Protein AF-A0A2K3P2K2-F1 (afdb_monomer_lite)

Sequence (329 aa):
MITDLLTSQVLNEFTHGKQEKVSKTEFKEVLSDILLGMAAGLKRDPIVILRIDGEDLFEFLNGSTYEPEIVSIFSQIESPQKSFHDYIIQALSKLNVDQGIPPTSDSWVVSNIVEPALVSEHGYDLDKPVSQEIFLEEFKKVALSVANRLKEQPVIVAHSESTFDGSGVKRLLSNKFELDKILNSAIETLPKDRNGKMSKDYLRVALDVVAPSAALPPFGAIEEVCCLFSHQFLFFVFNPPVLHQGKGPDNPEFSREMDKVIGEVFKMVSADDAKLVKEDEFKKILTEILGSIMLQLEGNPISVSSNSVVHEPLGSSSTLLQPSPAETA

Organism: Trifolium pratense (NCBI:txid57577)

Secondary structure (DSSP, 8-state):
-HHHHHHHHHHHHHHTT--SPPPHHHHHHHHHHHHHHHHHHHHHSPEEEEEE-SHHHHHHHHSTTHHHHHHHHHHH---TT--HHHHHHHHHTT--GGGT---TTSHHHIIIIIHHHHT-S----TTS---HHHHHHHHHHHHHHHHHHHHHS-EEEEEEEEEE-SHHHHHHHH-HHHHHHHHHHHHHTS---TTS-EEGGGHHHHHHHHGGGGTPPPSS--THHHHHHHHHHHHHHH-------PPP---HHHHHHHHHHHHHHHHHTTTTS--EE-HHHHHHHHHHHHHHHHHHHHHS-EEEEEEEE----SS------PPPPPP--

pLDDT: mean 73.99, std 19.03, range [26.59, 96.06]

Radius of gyration: 25.35 Å; chains: 1; bounding box: 68×59×71 Å

Foldseek 3Di:
DVVVVVVVVLVCCQQVNDPDDHDPVSVVVSVVVVVVVVVVVCVQKPKDKDKQQLPLLVCCLVDPVLLVLLLVQLVVPDDPDDWLLVSLLSSLCVDDCNNSRAHSLDPCCCVQQQVVLVPDDDDDPRPDDADSVNNSVVSSSSSVSSNNSCNVPIWIKIKIKHKAQLVLLVVLLVDPVNLVVQLVVLLVPADADPVQWDWLVCLLVSLQSCQVSSVHHRAPPPVCPVVCVVVVVCCVVQNDDDDDPRDFPPPVVQNVVVCVQLVVLCVVLVSPPRDIDHSVVSSVSSSSSSVSSSVVSNVPMDMDMGMDTGDDPPDDPPPDDDDDDDDDD

Structure (mmCIF, N/CA/C/O backbone):
data_AF-A0A2K3P2K2-F1
#
_entry.id   AF-A0A2K3P2K2-F1
#
loop_
_atom_site.group_PDB
_atom_site.id
_atom_site.type_symbol
_atom_site.label_atom_id
_atom_site.label_alt_id
_atom_site.label_comp_id
_atom_site.label_asym_id
_atom_site.label_entity_id
_atom_site.label_seq_id
_atom_site.pdbx_PDB_ins_code
_atom_site.Cartn_x
_atom_site.Cartn_y
_atom_site.Cartn_z
_atom_site.occupancy
_atom_site.B_iso_or_equiv
_atom_site.auth_seq_id
_atom_site.auth_comp_id
_atom_site.auth_asym_id
_atom_site.auth_atom_id
_atom_site.pdbx_PDB_model_num
ATOM 1 N N . MET A 1 1 ? -21.761 -10.150 -4.754 1.00 40.19 1 MET A N 1
ATOM 2 C CA . MET A 1 1 ? -21.383 -10.730 -3.445 1.00 40.19 1 MET A CA 1
ATOM 3 C C . MET A 1 1 ? -20.646 -9.725 -2.559 1.00 40.19 1 MET A C 1
ATOM 5 O O . MET A 1 1 ? -21.190 -9.405 -1.516 1.00 40.19 1 MET A O 1
ATOM 9 N N . ILE A 1 2 ? -19.494 -9.154 -2.950 1.00 35.78 2 ILE A N 1
ATOM 10 C CA . ILE A 1 2 ? -18.801 -8.114 -2.140 1.00 35.78 2 ILE A CA 1
ATOM 11 C C . ILE A 1 2 ? -19.563 -6.775 -2.139 1.00 35.78 2 ILE A C 1
ATOM 13 O O . ILE A 1 2 ? -19.738 -6.152 -1.095 1.00 35.78 2 ILE A O 1
ATOM 17 N N . THR A 1 3 ? -20.110 -6.375 -3.289 1.00 33.00 3 THR A N 1
ATOM 18 C CA . THR A 1 3 ? -20.982 -5.195 -3.422 1.00 33.00 3 THR A CA 1
ATOM 19 C C . THR A 1 3 ? -22.232 -5.290 -2.549 1.00 33.00 3 THR A C 1
ATOM 21 O O . THR A 1 3 ? -22.638 -4.295 -1.954 1.00 33.00 3 THR A O 1
ATOM 24 N N . ASP A 1 4 ? -22.810 -6.482 -2.403 1.00 41.88 4 ASP A N 1
ATOM 25 C CA . ASP A 1 4 ? -23.991 -6.699 -1.558 1.00 41.88 4 ASP A CA 1
ATOM 26 C C . ASP A 1 4 ? -23.653 -6.566 -0.066 1.00 41.88 4 ASP A C 1
ATOM 28 O O . ASP A 1 4 ? -24.447 -6.018 0.698 1.00 41.88 4 ASP A O 1
ATOM 32 N N . LEU A 1 5 ? -22.452 -7.001 0.342 1.00 43.34 5 LEU A N 1
ATOM 33 C CA . LEU A 1 5 ? -21.977 -6.899 1.722 1.00 43.34 5 LEU A CA 1
ATOM 34 C C . LEU A 1 5 ? -21.779 -5.434 2.131 1.00 43.34 5 LEU A C 1
ATOM 36 O O . LEU A 1 5 ? -22.364 -5.008 3.124 1.00 43.34 5 LEU A O 1
ATOM 40 N N . LEU A 1 6 ? -21.051 -4.657 1.320 1.00 45.78 6 LEU A N 1
ATOM 41 C CA . LEU A 1 6 ? -20.802 -3.224 1.529 1.00 45.78 6 LEU A CA 1
ATOM 42 C C . LEU A 1 6 ? -22.093 -2.408 1.514 1.00 45.78 6 LEU A C 1
ATOM 44 O O . LEU A 1 6 ? -22.316 -1.589 2.403 1.00 45.78 6 LEU A O 1
ATOM 48 N N . THR A 1 7 ? -22.976 -2.672 0.548 1.00 44.84 7 THR A N 1
ATOM 49 C CA . THR A 1 7 ? -24.271 -1.988 0.493 1.00 44.84 7 THR A CA 1
ATOM 50 C C . THR A 1 7 ? -25.084 -2.311 1.740 1.00 44.84 7 THR A C 1
ATOM 52 O O . THR A 1 7 ? -25.655 -1.398 2.319 1.00 44.84 7 THR A O 1
ATOM 55 N N . SER A 1 8 ? -25.081 -3.561 2.222 1.00 52.12 8 SER A N 1
ATOM 56 C CA . SER A 1 8 ? -25.789 -3.923 3.458 1.00 52.12 8 SER A CA 1
ATOM 57 C C . SER A 1 8 ? -25.165 -3.314 4.715 1.00 52.12 8 SER A C 1
ATOM 59 O O . SER A 1 8 ? -25.895 -2.976 5.639 1.00 52.12 8 SER A O 1
ATOM 61 N N . GLN A 1 9 ? -23.842 -3.141 4.750 1.00 50.09 9 GLN A N 1
ATOM 62 C CA . GLN A 1 9 ? -23.116 -2.606 5.900 1.00 50.09 9 GLN A CA 1
ATOM 63 C C . GLN A 1 9 ? -23.333 -1.096 6.023 1.00 50.09 9 GLN A C 1
ATOM 65 O O . GLN A 1 9 ? -23.679 -0.608 7.094 1.00 50.09 9 GLN A O 1
ATOM 70 N N . VAL A 1 10 ? -23.252 -0.387 4.894 1.00 56.41 10 VAL A N 1
ATOM 71 C CA . VAL A 1 10 ? -23.616 1.029 4.788 1.00 56.41 10 VAL A CA 1
ATOM 72 C C . VAL A 1 10 ? -25.098 1.213 5.120 1.00 56.41 10 VAL A C 1
ATOM 74 O O . VAL A 1 10 ? -25.443 2.075 5.920 1.00 56.41 10 VAL A O 1
ATOM 77 N N . LEU A 1 11 ? -25.989 0.372 4.582 1.00 57.69 11 LEU A N 1
ATOM 78 C CA . LEU A 1 11 ? -27.418 0.446 4.900 1.00 57.69 11 LEU A CA 1
ATOM 79 C C . LEU A 1 11 ? -27.697 0.163 6.386 1.00 57.69 11 LEU A C 1
ATOM 81 O O . LEU A 1 11 ? -28.552 0.819 6.964 1.00 57.69 11 LEU A O 1
ATOM 85 N N . ASN A 1 12 ? -26.973 -0.770 7.012 1.00 61.44 12 ASN A N 1
ATOM 86 C CA . ASN A 1 12 ? -27.108 -1.081 8.438 1.00 61.44 12 ASN A CA 1
ATOM 87 C C . ASN A 1 12 ? -26.644 0.065 9.340 1.00 61.44 12 ASN A C 1
ATOM 89 O O . ASN A 1 12 ? -27.291 0.303 10.356 1.00 61.44 12 ASN A O 1
ATOM 93 N N . GLU A 1 13 ? -25.564 0.761 8.977 1.00 60.84 13 GLU A N 1
ATOM 94 C CA . GLU A 1 13 ? -25.126 2.003 9.634 1.00 60.84 13 GLU A CA 1
ATOM 95 C C . GLU A 1 13 ? 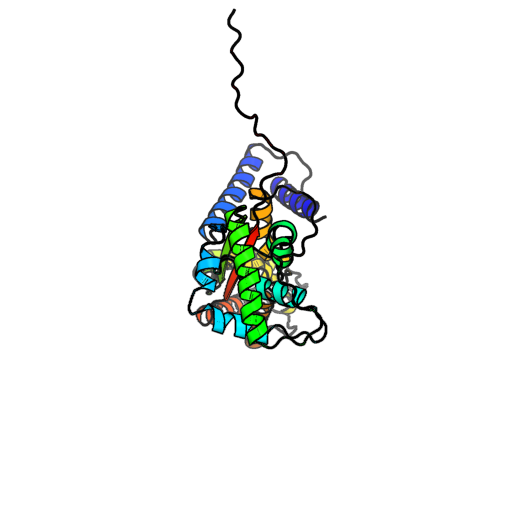-26.219 3.072 9.538 1.00 60.84 13 GLU A C 1
ATOM 97 O O . GLU A 1 13 ? -26.618 3.661 10.538 1.00 60.84 13 GLU A O 1
ATOM 102 N N . PHE A 1 14 ? -26.794 3.251 8.346 1.00 58.53 14 PHE A N 1
ATOM 103 C CA . PHE A 1 14 ? -27.867 4.218 8.131 1.00 58.53 14 PHE A CA 1
ATOM 104 C C . PHE A 1 14 ? -29.169 3.879 8.863 1.00 58.53 14 PHE A C 1
ATOM 106 O O . PHE A 1 14 ? -29.961 4.783 9.119 1.00 58.53 14 PHE A O 1
ATOM 113 N N . THR A 1 15 ? -29.430 2.606 9.168 1.00 59.22 15 THR A N 1
ATOM 114 C CA . THR A 1 15 ? -30.717 2.184 9.734 1.00 59.22 15 THR A CA 1
ATOM 115 C C . THR A 1 15 ? -30.633 1.569 11.131 1.00 59.22 15 THR A C 1
ATOM 117 O O . THR A 1 15 ? -31.650 1.103 11.657 1.00 59.22 15 THR A O 1
ATOM 120 N N . HIS A 1 16 ? -29.449 1.540 11.751 1.00 61.12 16 HIS A N 1
ATOM 121 C CA . HIS A 1 16 ? -29.194 0.884 13.040 1.00 61.12 16 HIS A CA 1
ATOM 122 C C . HIS A 1 16 ? -29.737 -0.564 13.103 1.00 61.12 16 HIS A C 1
ATOM 124 O O . HIS A 1 16 ? -30.226 -1.025 14.139 1.00 61.12 16 HIS A O 1
ATOM 130 N N . GLY A 1 17 ? -29.726 -1.277 11.970 1.00 57.03 17 GLY A N 1
ATOM 131 C CA . GLY A 1 17 ? -30.267 -2.636 11.851 1.00 57.03 17 GLY A CA 1
ATOM 132 C C . GLY A 1 17 ? -31.800 -2.747 11.823 1.00 57.03 17 GLY A C 1
ATOM 133 O O . GLY A 1 17 ? -32.331 -3.856 11.902 1.00 57.03 17 GLY A O 1
ATOM 134 N N . LYS A 1 18 ? -32.544 -1.638 11.700 1.00 57.94 18 LYS A N 1
ATOM 135 C CA . LYS A 1 18 ? -34.010 -1.640 11.537 1.00 57.94 18 LYS A CA 1
ATOM 136 C C . LYS A 1 18 ? -34.377 -1.375 10.078 1.00 57.94 18 LYS A C 1
ATOM 138 O O . LYS A 1 18 ? -33.849 -0.468 9.460 1.00 57.94 18 LYS A O 1
ATOM 143 N N . GLN A 1 19 ? -35.292 -2.142 9.490 1.00 55.62 19 GLN A N 1
ATOM 144 C CA . GLN A 1 19 ? -35.762 -1.895 8.115 1.00 55.62 19 GLN A CA 1
ATOM 145 C C . GLN A 1 19 ? -36.784 -0.747 8.039 1.00 55.62 19 GLN A C 1
ATOM 147 O O . GLN A 1 19 ? -37.877 -0.910 7.500 1.00 55.62 19 GLN A O 1
ATOM 152 N N . GLU A 1 20 ? -36.460 0.421 8.590 1.00 57.41 20 GLU A N 1
ATOM 153 C CA . GLU A 1 20 ? -37.333 1.591 8.513 1.00 57.41 20 GLU A CA 1
ATOM 154 C C . GLU A 1 20 ? -36.598 2.810 7.961 1.00 57.41 20 GLU A C 1
ATOM 156 O O . GLU A 1 20 ? -35.390 2.973 8.099 1.00 57.41 20 GLU A O 1
ATOM 161 N N . LYS A 1 21 ? -37.365 3.636 7.248 1.00 62.97 21 LYS A N 1
ATOM 162 C CA . LYS A 1 21 ? -36.917 4.831 6.532 1.00 62.97 21 LYS A CA 1
ATOM 163 C C . LYS A 1 21 ? -36.049 5.725 7.426 1.00 62.97 21 LYS A C 1
ATOM 165 O O . LYS A 1 21 ? -36.500 6.157 8.481 1.00 62.97 21 LYS A O 1
ATOM 170 N N . VAL A 1 22 ? -34.867 6.077 6.933 1.00 66.38 22 VAL A N 1
ATOM 171 C CA . VAL A 1 22 ? -33.919 6.982 7.597 1.00 66.38 22 VAL A CA 1
ATOM 172 C C . VAL A 1 22 ? -34.413 8.421 7.487 1.00 66.38 22 VAL A C 1
ATOM 174 O O . VAL A 1 22 ? -34.863 8.860 6.421 1.00 66.38 22 VAL A O 1
ATOM 177 N N . SER A 1 23 ? -34.351 9.179 8.581 1.00 74.69 23 SER A N 1
ATOM 178 C CA . SER A 1 23 ? -34.699 10.602 8.538 1.00 74.69 23 SER A CA 1
ATOM 179 C C . SER A 1 23 ? -33.649 11.401 7.748 1.00 74.69 23 SER A C 1
ATOM 181 O O . SER A 1 23 ? -32.483 11.022 7.682 1.00 74.69 23 SER A O 1
ATOM 183 N N . LYS A 1 24 ? -34.021 12.550 7.159 1.00 73.94 24 LYS A N 1
ATOM 184 C CA . LYS A 1 24 ? -33.040 13.422 6.472 1.00 73.94 24 LYS A CA 1
ATOM 185 C C . LYS A 1 24 ? -31.904 13.873 7.399 1.00 73.94 24 LYS A C 1
ATOM 187 O O . LYS A 1 24 ? -30.796 14.096 6.924 1.00 73.94 24 LYS A O 1
ATOM 192 N N . THR A 1 25 ? -32.197 14.042 8.687 1.00 77.69 25 THR A N 1
ATOM 193 C CA . THR A 1 25 ? -31.220 14.458 9.699 1.00 77.69 25 THR A CA 1
ATOM 194 C C . THR A 1 25 ? -30.228 13.337 9.983 1.00 77.69 25 THR A C 1
ATOM 196 O O . THR A 1 25 ? -29.034 13.559 9.858 1.00 77.69 25 THR A O 1
ATOM 199 N N . GLU A 1 26 ? -30.723 12.127 10.238 1.00 75.00 26 GLU A N 1
ATOM 200 C CA . GLU A 1 26 ? -29.901 10.937 10.498 1.00 75.00 26 GLU A CA 1
ATOM 201 C C . GLU A 1 26 ? -29.040 10.571 9.283 1.00 75.00 26 GLU A C 1
ATOM 203 O O . GLU A 1 26 ? -27.840 10.364 9.411 1.00 75.00 26 GLU A O 1
ATOM 208 N N . PHE A 1 27 ? -29.604 10.625 8.070 1.00 76.44 27 PHE A N 1
ATOM 209 C CA . PHE A 1 27 ? -28.824 10.438 6.845 1.00 76.44 27 PHE A CA 1
ATOM 210 C C . PHE A 1 27 ? -27.702 11.477 6.711 1.00 76.44 27 PHE A C 1
ATOM 212 O O . PHE A 1 27 ? -26.587 11.141 6.320 1.00 76.44 27 PHE A O 1
ATOM 219 N N . LYS A 1 28 ? -27.985 12.749 7.022 1.00 77.88 28 LYS A N 1
ATOM 220 C CA . LYS A 1 28 ? -26.983 13.819 6.957 1.00 77.88 28 LYS A CA 1
ATOM 221 C C . LYS A 1 28 ? -25.875 13.613 7.989 1.00 77.88 28 LYS A C 1
ATOM 223 O O . LYS A 1 28 ? -24.722 13.862 7.658 1.00 77.88 28 LYS A O 1
ATOM 228 N N . GLU A 1 29 ? -26.219 13.211 9.208 1.00 80.25 29 GLU A N 1
ATOM 229 C CA . GLU A 1 29 ? -25.255 12.947 10.282 1.00 80.25 29 GLU A CA 1
ATOM 230 C C . GLU A 1 29 ? -24.339 11.783 9.905 1.00 80.25 29 GLU A C 1
ATOM 232 O O . GLU A 1 29 ? -23.130 11.980 9.812 1.00 80.25 29 GLU A O 1
ATOM 237 N N . VAL A 1 30 ? -24.909 10.636 9.528 1.00 75.00 30 VAL A N 1
ATOM 238 C CA . VAL A 1 30 ? -24.133 9.457 9.112 1.00 75.00 30 VAL A CA 1
ATOM 239 C C . VAL A 1 30 ? -23.268 9.764 7.884 1.00 75.00 30 VAL A C 1
ATOM 241 O O . VAL A 1 30 ? -22.081 9.454 7.869 1.00 75.00 30 VAL A O 1
ATOM 244 N N . LEU A 1 31 ? -23.806 10.444 6.863 1.00 75.50 31 LEU A N 1
ATOM 245 C CA . LEU A 1 31 ? -23.011 10.843 5.695 1.00 75.50 31 LEU A CA 1
ATOM 246 C C . LEU A 1 31 ? -21.879 11.809 6.073 1.00 75.50 31 LEU A C 1
ATOM 248 O O . LEU A 1 31 ? -20.782 11.707 5.529 1.00 75.50 31 LEU A O 1
ATOM 252 N N . SER A 1 32 ? -22.132 12.749 6.986 1.00 79.62 32 SER A N 1
ATOM 253 C CA . SER A 1 32 ? -21.113 13.678 7.475 1.00 79.62 32 SER A CA 1
ATOM 254 C C . SER A 1 32 ? -19.991 12.938 8.195 1.00 79.62 32 SER A C 1
ATOM 256 O O . SER A 1 32 ? -18.825 13.230 7.940 1.00 79.62 32 SER A O 1
ATOM 258 N N . ASP A 1 33 ? -20.325 11.971 9.047 1.00 73.19 33 ASP A N 1
ATOM 259 C CA . ASP A 1 33 ? -19.345 11.167 9.777 1.00 73.19 33 ASP A CA 1
ATOM 260 C C . ASP A 1 33 ? -18.521 10.292 8.826 1.00 73.19 33 ASP A C 1
ATOM 262 O O . ASP A 1 33 ? -17.294 10.247 8.940 1.00 73.19 33 ASP A O 1
ATOM 266 N N . ILE A 1 34 ? -19.159 9.694 7.813 1.00 71.81 34 ILE A N 1
ATOM 267 C CA . ILE A 1 34 ? -18.475 8.948 6.749 1.00 71.81 34 ILE A CA 1
ATOM 268 C C . ILE A 1 34 ? -17.500 9.856 5.987 1.00 71.81 34 ILE A C 1
ATOM 270 O O . ILE A 1 34 ? -16.328 9.512 5.838 1.00 71.81 34 ILE A O 1
ATOM 274 N N . LEU A 1 35 ? -17.948 11.026 5.518 1.00 75.56 35 LEU A N 1
ATOM 275 C CA . LEU A 1 35 ? -17.103 11.958 4.761 1.00 75.56 35 LEU A CA 1
ATOM 276 C C . LEU A 1 35 ? -15.956 12.514 5.610 1.00 75.56 35 LEU A C 1
ATOM 278 O O . LEU A 1 35 ? -14.844 12.679 5.110 1.00 75.56 35 LEU A O 1
ATOM 282 N N . LEU A 1 36 ? -16.203 12.786 6.892 1.00 72.12 36 LEU A N 1
ATOM 283 C CA . LEU A 1 36 ? -15.170 13.226 7.822 1.00 72.12 36 LEU A CA 1
ATOM 284 C C . LEU A 1 36 ? -14.143 12.115 8.065 1.00 72.12 36 LEU A C 1
ATOM 286 O O . LEU A 1 36 ? -12.943 12.388 8.069 1.00 72.12 36 LEU A O 1
ATOM 290 N N . GLY A 1 37 ? -14.604 10.869 8.200 1.00 67.31 37 GLY A N 1
ATOM 291 C CA . GLY A 1 37 ? -13.756 9.682 8.267 1.00 67.31 37 GLY A CA 1
ATOM 292 C C . GLY A 1 37 ? -12.888 9.519 7.019 1.00 67.31 37 GLY A C 1
ATOM 293 O O . GLY A 1 37 ? -11.679 9.339 7.140 1.00 67.31 37 GLY A O 1
ATOM 294 N N . MET A 1 38 ? -13.465 9.679 5.823 1.00 73.25 38 MET A N 1
ATOM 295 C CA . MET A 1 38 ? -12.723 9.655 4.554 1.00 73.25 38 MET A CA 1
ATOM 296 C C . MET A 1 38 ? -11.684 10.778 4.478 1.00 73.25 38 MET A C 1
ATOM 298 O O . MET A 1 38 ? -10.535 10.529 4.127 1.00 73.25 38 MET A O 1
ATOM 302 N N . ALA A 1 39 ? -12.055 12.007 4.848 1.00 70.00 39 ALA A N 1
ATOM 303 C CA . ALA A 1 39 ? -11.137 13.143 4.847 1.00 70.00 39 ALA A CA 1
ATOM 304 C C . ALA A 1 39 ? -9.978 12.945 5.836 1.00 70.00 39 ALA A C 1
ATOM 306 O O . ALA A 1 39 ? -8.830 13.258 5.519 1.00 70.00 39 ALA A O 1
ATOM 307 N N . ALA A 1 40 ? -10.260 12.406 7.025 1.00 70.88 40 ALA A N 1
ATOM 308 C CA . ALA A 1 40 ? -9.235 12.050 7.999 1.00 70.88 40 ALA A CA 1
ATOM 309 C C . ALA A 1 40 ? -8.323 10.928 7.477 1.00 70.88 40 ALA A C 1
ATOM 311 O O . ALA A 1 40 ? -7.107 11.019 7.646 1.00 70.88 40 ALA A O 1
ATOM 312 N N . GLY A 1 41 ? -8.898 9.923 6.807 1.00 71.12 41 GLY A N 1
ATOM 313 C CA . GLY A 1 41 ? -8.175 8.839 6.143 1.00 71.12 41 GLY A CA 1
ATOM 314 C C . GLY A 1 41 ? -7.218 9.356 5.073 1.00 71.12 41 GLY A C 1
ATOM 315 O O . GLY A 1 41 ? -6.025 9.128 5.185 1.00 71.12 41 GLY A O 1
ATOM 316 N N . LEU A 1 42 ? -7.702 10.152 4.115 1.00 74.31 42 LEU A N 1
ATOM 317 C CA . LEU A 1 42 ? -6.877 10.739 3.046 1.00 74.31 42 LEU A CA 1
ATOM 318 C C . LEU A 1 42 ? -5.822 11.723 3.556 1.00 74.31 42 LEU A C 1
ATOM 320 O O . LEU A 1 42 ? -4.778 11.902 2.937 1.00 74.31 42 LEU A O 1
ATOM 324 N N . LYS A 1 43 ? -6.088 12.399 4.679 1.00 76.50 43 LYS A N 1
ATOM 325 C CA . LYS A 1 43 ? -5.089 13.252 5.329 1.00 76.50 43 LYS A CA 1
ATOM 326 C C . LYS A 1 43 ? -3.963 12.427 5.955 1.00 76.50 43 LYS A C 1
ATOM 328 O O . LYS A 1 43 ? -2.840 12.917 6.037 1.00 76.50 43 LYS A O 1
ATOM 333 N N . ARG A 1 44 ? -4.282 11.233 6.458 1.00 72.69 44 ARG A N 1
ATOM 334 C CA . ARG A 1 44 ? -3.317 10.308 7.059 1.00 72.69 44 ARG A CA 1
ATOM 335 C C . ARG A 1 44 ? -2.528 9.565 5.980 1.00 72.69 44 ARG A C 1
ATOM 337 O O . ARG A 1 44 ? -1.309 9.562 6.049 1.00 72.69 44 ARG A O 1
ATOM 344 N N . ASP A 1 45 ? -3.234 8.997 5.009 1.00 71.38 45 ASP A N 1
ATOM 345 C CA . ASP A 1 45 ? -2.709 8.193 3.907 1.00 71.38 45 ASP A CA 1
ATOM 346 C C . ASP A 1 45 ? -3.088 8.874 2.578 1.00 71.38 45 ASP A C 1
ATOM 348 O O . ASP A 1 45 ? -4.166 8.619 2.028 1.00 71.38 45 ASP A O 1
ATOM 352 N N . PRO A 1 46 ? -2.267 9.816 2.082 1.00 78.88 46 PRO A N 1
ATOM 353 C CA . PRO A 1 46 ? -2.575 10.530 0.854 1.00 78.88 46 PRO A CA 1
ATOM 354 C C . PRO A 1 46 ? -2.517 9.599 -0.358 1.00 78.88 46 PRO A C 1
ATOM 356 O O . PRO A 1 46 ? -1.666 8.717 -0.463 1.00 78.88 46 PRO A O 1
ATOM 359 N N . ILE A 1 47 ? -3.414 9.849 -1.309 1.00 80.62 47 ILE A N 1
ATOM 360 C CA . ILE A 1 47 ? -3.397 9.212 -2.625 1.00 80.62 47 ILE A CA 1
ATOM 361 C C . ILE A 1 47 ? -2.775 10.197 -3.611 1.00 80.62 47 ILE A C 1
ATOM 363 O O . ILE A 1 47 ? -3.270 11.313 -3.786 1.00 80.62 47 ILE A O 1
ATOM 367 N N . VAL A 1 48 ? -1.702 9.773 -4.266 1.00 85.69 48 VAL A N 1
ATOM 368 C CA . VAL A 1 48 ? -0.990 10.530 -5.292 1.00 85.69 48 VAL A CA 1
ATOM 369 C C . VAL A 1 48 ? -1.443 10.044 -6.663 1.00 85.69 48 VAL A C 1
ATOM 371 O O . VAL A 1 48 ? -1.415 8.851 -6.949 1.00 85.69 48 VAL A O 1
ATOM 374 N N . ILE A 1 49 ? -1.865 10.965 -7.527 1.00 87.50 49 ILE A N 1
ATOM 375 C CA . ILE A 1 49 ? -2.198 10.645 -8.919 1.00 87.50 49 ILE A CA 1
ATOM 376 C C . ILE A 1 49 ? -0.959 10.887 -9.774 1.00 87.50 49 ILE A C 1
ATOM 378 O O . ILE A 1 49 ? -0.542 12.029 -9.968 1.00 87.50 49 ILE A O 1
ATOM 382 N N . LEU A 1 50 ? -0.378 9.800 -10.263 1.00 89.88 50 LEU A N 1
ATOM 383 C CA . LEU A 1 50 ? 0.790 9.772 -11.127 1.00 89.88 50 LEU A CA 1
ATOM 384 C C . LEU A 1 50 ? 0.350 9.651 -12.584 1.00 89.88 50 LEU A C 1
ATOM 386 O O . LEU A 1 50 ? -0.576 8.910 -12.916 1.00 89.88 50 LEU A O 1
ATOM 390 N N . ARG A 1 51 ? 1.037 10.368 -13.470 1.00 93.06 51 ARG A N 1
ATOM 391 C CA . ARG A 1 51 ? 0.911 10.194 -14.917 1.00 93.06 51 ARG A CA 1
ATOM 392 C C . ARG A 1 51 ? 2.185 9.531 -15.413 1.00 93.06 51 ARG A C 1
ATOM 394 O O . ARG A 1 51 ? 3.214 10.186 -15.488 1.00 93.06 51 ARG A O 1
ATOM 401 N N . ILE A 1 52 ? 2.082 8.260 -15.769 1.00 94.06 52 ILE A N 1
ATOM 402 C CA . ILE A 1 52 ? 3.190 7.456 -16.266 1.00 94.06 52 ILE A CA 1
ATOM 403 C C . ILE A 1 52 ? 3.231 7.577 -17.791 1.00 94.06 52 ILE A C 1
ATOM 405 O O . ILE A 1 52 ? 2.382 7.018 -18.485 1.00 94.06 52 ILE A O 1
ATOM 409 N N . ASP A 1 53 ? 4.188 8.340 -18.313 1.00 94.50 53 ASP A N 1
ATOM 410 C CA . ASP A 1 53 ? 4.339 8.629 -19.748 1.00 94.50 53 ASP A CA 1
ATOM 411 C C . ASP A 1 53 ? 5.639 8.087 -20.359 1.00 94.50 53 ASP A C 1
ATOM 413 O O . ASP A 1 53 ? 5.967 8.387 -21.506 1.00 94.50 53 ASP A O 1
ATOM 417 N N . GLY A 1 54 ? 6.355 7.260 -19.599 1.00 94.25 54 GLY A N 1
ATOM 418 C CA . GLY A 1 54 ? 7.571 6.589 -20.037 1.00 94.25 54 GLY A CA 1
ATOM 419 C C . GLY A 1 54 ? 8.853 7.402 -19.870 1.00 94.25 54 GLY A C 1
ATOM 420 O O . GLY A 1 54 ? 9.913 6.839 -20.129 1.00 94.25 54 GLY A O 1
ATOM 421 N N . GLU A 1 55 ? 8.798 8.662 -19.422 1.00 95.81 55 GLU A N 1
ATOM 422 C CA . GLU A 1 55 ? 10.010 9.463 -19.182 1.00 95.81 55 GLU A CA 1
ATOM 423 C C . GLU A 1 55 ? 10.855 8.866 -18.047 1.00 95.81 55 GLU A C 1
ATOM 425 O O . GLU A 1 55 ? 12.029 8.573 -18.257 1.00 95.81 55 GLU A O 1
ATOM 430 N N . ASP A 1 56 ? 10.242 8.570 -16.895 1.00 95.31 56 ASP A N 1
ATOM 431 C CA . ASP A 1 56 ? 10.940 7.982 -15.740 1.00 95.31 56 ASP A CA 1
ATOM 432 C C . ASP A 1 56 ? 11.542 6.606 -16.078 1.00 95.31 56 ASP A C 1
ATOM 434 O O . ASP A 1 56 ? 12.674 6.294 -15.705 1.00 95.31 56 ASP A O 1
ATOM 438 N N . LEU A 1 57 ? 10.825 5.796 -16.869 1.00 96.06 57 LEU A N 1
ATOM 439 C CA . LEU A 1 57 ? 11.337 4.516 -17.362 1.00 96.06 57 LEU A CA 1
ATOM 440 C C . LEU A 1 57 ? 12.518 4.727 -18.316 1.00 96.06 57 LEU A C 1
ATOM 442 O O . LEU A 1 57 ? 13.517 4.014 -18.244 1.00 96.06 57 LEU A O 1
ATOM 446 N N . PHE A 1 58 ? 12.436 5.711 -19.210 1.00 95.62 58 PHE A N 1
ATOM 447 C CA . PHE A 1 58 ? 13.533 6.045 -20.110 1.00 95.62 58 PHE A CA 1
ATOM 448 C C . PHE A 1 58 ? 14.772 6.536 -19.346 1.00 95.62 58 PHE A C 1
ATOM 450 O O . PHE A 1 58 ? 15.892 6.141 -19.687 1.00 95.62 58 PHE A O 1
ATOM 457 N N . GLU A 1 59 ? 14.594 7.352 -18.306 1.00 96.00 59 GLU A N 1
ATOM 458 C CA . GLU A 1 59 ? 15.674 7.788 -17.421 1.00 96.00 59 GLU A CA 1
ATOM 459 C C . GLU A 1 59 ? 16.293 6.594 -16.686 1.00 96.00 59 GLU A C 1
ATOM 461 O O . GLU A 1 59 ? 17.509 6.399 -16.768 1.00 96.00 59 GLU A O 1
ATOM 466 N N . PHE A 1 60 ? 15.471 5.738 -16.068 1.00 95.88 60 PHE A N 1
ATOM 467 C CA . PHE A 1 60 ? 15.915 4.521 -15.384 1.00 95.88 60 PHE A CA 1
ATOM 468 C C . PHE A 1 60 ? 16.784 3.640 -16.287 1.00 95.88 60 PHE A C 1
ATOM 470 O O . PHE A 1 60 ? 17.896 3.274 -15.907 1.00 95.88 60 PHE A O 1
ATOM 477 N N . LEU A 1 61 ? 16.335 3.357 -17.515 1.00 94.62 61 LEU A N 1
ATOM 478 C CA . LEU A 1 61 ? 17.055 2.499 -18.467 1.00 94.62 61 LEU A CA 1
ATOM 479 C C . LEU A 1 61 ? 18.420 3.063 -18.888 1.00 94.62 61 LEU A C 1
ATOM 481 O O . LEU A 1 61 ? 19.296 2.306 -19.323 1.00 94.62 61 LEU A O 1
ATOM 485 N N . ASN A 1 62 ? 18.605 4.380 -18.802 1.00 94.44 62 ASN A N 1
ATOM 486 C CA . ASN A 1 62 ? 19.863 5.062 -19.106 1.00 94.44 62 ASN A CA 1
ATOM 487 C C . ASN A 1 62 ? 20.678 5.410 -17.849 1.00 94.44 62 ASN A C 1
ATOM 489 O O . ASN A 1 62 ? 21.809 5.887 -17.969 1.00 94.44 62 ASN A O 1
ATOM 493 N N . GLY A 1 63 ? 20.126 5.155 -16.663 1.00 93.88 63 GLY A N 1
ATOM 494 C CA . GLY A 1 63 ? 20.750 5.396 -15.373 1.00 93.88 63 GLY A CA 1
ATOM 495 C C . GLY A 1 63 ? 21.753 4.314 -14.969 1.00 93.88 63 GLY A C 1
ATOM 496 O O . GLY A 1 63 ? 21.801 3.213 -15.517 1.00 93.88 63 GLY A O 1
ATOM 497 N N . SER A 1 64 ? 22.560 4.621 -13.953 1.00 92.50 64 SER A N 1
ATOM 498 C CA . SER A 1 64 ? 23.535 3.681 -13.379 1.00 92.50 64 SER A CA 1
ATOM 499 C C . SER A 1 64 ? 22.900 2.585 -12.517 1.00 92.50 64 SER A C 1
ATOM 501 O O . SER A 1 64 ? 23.560 1.592 -12.215 1.00 92.50 64 SER A O 1
ATOM 503 N N . THR A 1 65 ? 21.642 2.758 -12.109 1.00 92.06 65 THR A N 1
ATOM 504 C CA . THR A 1 65 ? 20.883 1.788 -11.307 1.00 92.06 65 THR A CA 1
ATOM 505 C C . THR A 1 65 ? 20.295 0.655 -12.145 1.00 92.06 65 THR A C 1
ATOM 507 O O . THR A 1 65 ? 20.000 -0.399 -11.591 1.00 92.06 65 THR A O 1
ATOM 510 N N . TYR A 1 66 ? 20.210 0.823 -13.470 1.00 94.00 66 TYR A N 1
ATOM 511 C CA . TYR A 1 66 ? 19.642 -0.161 -14.392 1.00 94.00 66 TYR A CA 1
ATOM 512 C C . TYR A 1 66 ? 20.256 -1.559 -14.241 1.00 94.00 66 TYR A C 1
ATOM 514 O O . TYR A 1 66 ? 19.573 -2.512 -13.873 1.00 94.00 66 TYR A O 1
ATOM 522 N N . GLU A 1 67 ? 21.555 -1.699 -14.516 1.00 93.25 67 GLU A N 1
ATOM 523 C CA . GLU A 1 67 ? 22.218 -3.006 -14.499 1.00 93.25 67 GLU A CA 1
ATOM 524 C C . GLU A 1 67 ? 22.131 -3.719 -13.141 1.00 93.25 67 GLU A C 1
ATOM 526 O O . GLU A 1 67 ? 21.684 -4.867 -13.124 1.00 93.25 67 GLU A O 1
ATOM 531 N N . PRO A 1 68 ? 22.506 -3.106 -11.996 1.00 93.44 68 PRO A N 1
ATOM 532 C CA . PRO A 1 68 ? 22.466 -3.813 -10.717 1.00 93.44 68 PRO A CA 1
ATOM 533 C C . PRO A 1 68 ? 21.046 -4.243 -10.324 1.00 93.44 68 PRO A C 1
ATOM 535 O O . PRO A 1 68 ? 20.873 -5.318 -9.747 1.00 93.44 68 PRO A O 1
ATOM 538 N N . GLU A 1 69 ? 20.032 -3.445 -10.657 1.00 93.19 69 GLU A N 1
ATOM 539 C CA . GLU A 1 69 ? 18.640 -3.744 -10.330 1.00 93.19 69 GLU A CA 1
ATOM 540 C C . GLU A 1 69 ? 18.072 -4.865 -11.205 1.00 93.19 69 GLU A C 1
ATOM 542 O O . GLU A 1 69 ? 17.525 -5.836 -10.681 1.00 93.19 69 GLU A O 1
ATOM 547 N N . ILE A 1 70 ? 18.287 -4.811 -12.523 1.00 92.88 70 ILE A N 1
ATOM 548 C CA . ILE A 1 70 ? 17.818 -5.863 -13.433 1.00 92.88 70 ILE A CA 1
ATOM 549 C C . ILE A 1 70 ? 18.562 -7.184 -13.204 1.00 92.88 70 ILE A C 1
ATOM 551 O O . ILE A 1 70 ? 17.946 -8.246 -13.284 1.00 92.88 70 ILE A O 1
ATOM 555 N N . VAL A 1 71 ? 19.851 -7.155 -12.846 1.00 91.62 71 VAL A N 1
ATOM 556 C CA . VAL A 1 71 ? 20.592 -8.364 -12.438 1.00 91.62 71 VAL A CA 1
ATOM 557 C C . VAL A 1 71 ? 20.007 -8.965 -11.160 1.00 91.62 71 VAL A C 1
ATOM 559 O O . VAL A 1 71 ? 19.806 -10.179 -11.086 1.00 91.62 71 VAL A O 1
ATOM 562 N N . SER A 1 72 ? 19.689 -8.127 -10.168 1.00 91.88 72 SER A N 1
ATOM 563 C CA . SER A 1 72 ? 19.017 -8.574 -8.944 1.00 91.88 72 SER A CA 1
ATOM 564 C C . SER A 1 72 ? 17.670 -9.226 -9.266 1.00 91.88 72 SER A C 1
ATOM 566 O O . SER A 1 72 ? 17.416 -10.352 -8.837 1.00 91.88 72 SER A O 1
ATOM 568 N N . ILE A 1 73 ? 16.846 -8.586 -10.099 1.00 90.38 73 ILE A N 1
ATOM 569 C CA . ILE A 1 73 ? 15.551 -9.121 -10.541 1.00 90.38 73 ILE A CA 1
ATOM 570 C C . ILE A 1 73 ? 15.726 -10.449 -11.289 1.00 90.38 73 ILE A C 1
ATOM 572 O O . ILE A 1 73 ? 15.038 -11.417 -10.972 1.00 90.38 73 ILE A O 1
ATOM 576 N N . PHE A 1 74 ? 16.676 -10.538 -12.222 1.00 87.38 74 PHE A N 1
ATOM 577 C CA . PHE A 1 74 ? 16.962 -11.766 -12.968 1.00 87.38 74 PHE A CA 1
ATOM 578 C C . PHE A 1 74 ? 17.309 -12.935 -12.037 1.00 87.38 74 PHE A C 1
ATOM 580 O O . PHE A 1 74 ? 16.791 -14.033 -12.216 1.00 87.38 74 PHE A O 1
ATOM 587 N N . SER A 1 75 ? 18.115 -12.689 -10.999 1.00 86.88 75 SER A N 1
ATOM 588 C CA . SER A 1 75 ? 18.478 -13.717 -10.014 1.00 86.88 75 SER A CA 1
ATOM 589 C C . SER A 1 75 ? 17.305 -14.198 -9.150 1.00 86.88 75 SER A C 1
ATOM 591 O O . SER A 1 75 ? 17.333 -15.322 -8.656 1.00 86.88 75 SER A O 1
ATOM 593 N N . GLN A 1 76 ? 16.267 -13.374 -8.981 1.00 85.44 76 GLN A N 1
ATOM 594 C CA . GLN A 1 76 ? 15.067 -13.715 -8.209 1.00 85.44 76 GLN A CA 1
ATOM 595 C C . GLN A 1 76 ? 14.010 -14.454 -9.043 1.00 85.44 76 GLN A C 1
ATOM 597 O O . GLN A 1 76 ? 13.140 -15.126 -8.483 1.00 85.44 76 GLN A O 1
ATOM 602 N N . ILE A 1 77 ? 14.052 -14.335 -10.373 1.00 81.56 77 ILE A N 1
ATOM 603 C CA . ILE A 1 77 ? 13.124 -15.013 -11.285 1.00 81.56 77 ILE A CA 1
ATOM 604 C C . ILE A 1 77 ? 13.668 -16.421 -11.571 1.00 81.56 77 ILE A C 1
ATOM 606 O O . ILE A 1 77 ? 14.201 -16.709 -12.637 1.00 81.56 77 ILE A O 1
ATOM 610 N N . GLU A 1 78 ? 13.540 -17.337 -10.612 1.00 61.22 78 GLU A N 1
ATOM 611 C CA . GLU A 1 78 ? 13.857 -18.753 -10.835 1.00 61.22 78 GLU A CA 1
ATOM 612 C C . GLU A 1 78 ? 12.680 -19.456 -11.532 1.00 61.22 78 GLU A C 1
ATOM 614 O O . GLU A 1 78 ? 11.640 -19.704 -10.918 1.00 61.22 78 GLU A O 1
ATOM 619 N N . S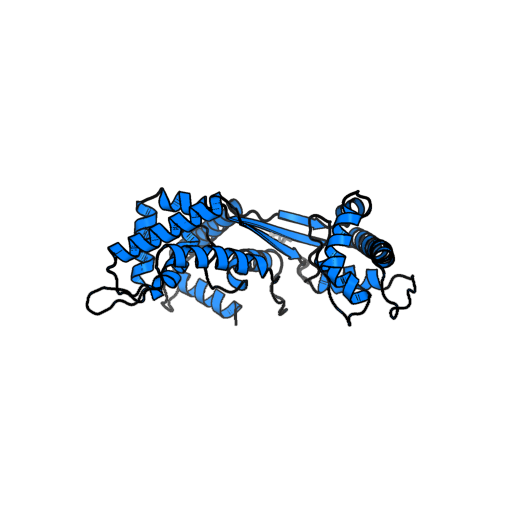ER A 1 79 ? 12.810 -19.821 -12.817 1.00 58.84 79 SER A N 1
ATOM 620 C CA . SER A 1 79 ? 11.852 -20.762 -13.421 1.00 58.84 79 SER A CA 1
ATOM 621 C C . SER A 1 79 ? 12.437 -21.638 -14.550 1.00 58.84 79 SER A C 1
ATOM 623 O O . SER A 1 79 ? 12.737 -21.153 -15.640 1.00 58.84 79 SER A O 1
ATOM 625 N N . PRO A 1 80 ? 12.561 -22.962 -14.353 1.00 52.28 80 PRO A N 1
ATOM 626 C CA . PRO A 1 80 ? 13.231 -23.839 -15.316 1.00 52.28 80 PRO A CA 1
ATOM 627 C C . PRO A 1 80 ? 12.449 -24.158 -16.612 1.00 52.28 80 PRO A C 1
ATOM 629 O O . PRO A 1 80 ? 12.964 -24.907 -17.439 1.00 52.28 80 PRO A O 1
ATOM 632 N N . GLN A 1 81 ? 11.232 -23.631 -16.826 1.00 54.28 81 GLN A N 1
ATOM 633 C CA . GLN A 1 81 ? 10.382 -23.989 -17.985 1.00 54.28 81 GLN A CA 1
ATOM 634 C C . GLN A 1 81 ? 9.588 -22.833 -18.634 1.00 54.28 81 GLN A C 1
ATOM 636 O O . GLN A 1 81 ? 8.671 -23.098 -19.409 1.00 54.28 81 GLN A O 1
ATOM 641 N N . LYS A 1 82 ? 9.884 -21.563 -18.336 1.00 65.88 82 LYS A N 1
ATOM 642 C CA . LYS A 1 82 ? 9.129 -20.431 -18.908 1.00 65.88 82 LYS A CA 1
ATOM 643 C C . LYS A 1 82 ? 9.799 -19.849 -20.155 1.00 65.88 82 LYS A C 1
ATOM 645 O O . LYS A 1 82 ? 11.023 -19.875 -20.265 1.00 65.88 82 LYS A O 1
ATOM 650 N N . SER A 1 83 ? 8.992 -19.332 -21.083 1.00 74.94 83 SER A N 1
ATOM 651 C CA . SER A 1 83 ? 9.490 -18.689 -22.303 1.00 74.94 83 SER A CA 1
ATOM 652 C C . SER A 1 83 ? 10.211 -17.377 -21.975 1.00 74.94 83 SER A C 1
ATOM 654 O O . SER A 1 83 ? 9.967 -16.769 -20.931 1.00 74.94 83 SER A O 1
ATOM 656 N N . PHE A 1 84 ? 11.077 -16.895 -22.870 1.00 76.19 84 PHE A N 1
ATOM 657 C CA . PHE A 1 84 ? 11.744 -15.600 -22.688 1.00 76.19 84 PHE A CA 1
ATOM 658 C C . PHE A 1 84 ? 10.744 -14.444 -22.492 1.00 76.19 84 PHE A C 1
ATOM 660 O O . PHE A 1 84 ? 10.952 -13.564 -21.660 1.00 76.19 84 PHE A O 1
ATOM 667 N N . HIS A 1 85 ? 9.608 -14.504 -23.188 1.00 77.44 85 HIS A N 1
ATOM 668 C CA . HIS A 1 85 ? 8.495 -13.569 -23.039 1.00 77.44 85 HIS A CA 1
ATOM 669 C C . HIS A 1 85 ? 7.982 -13.507 -21.590 1.00 77.44 85 HIS A C 1
ATOM 671 O O . HIS A 1 85 ? 7.833 -12.429 -21.017 1.00 77.44 85 HIS A O 1
ATOM 677 N N . ASP A 1 86 ? 7.798 -14.665 -20.956 1.00 80.31 86 ASP A N 1
ATOM 678 C CA . ASP A 1 86 ? 7.354 -14.750 -19.562 1.00 80.31 86 ASP A CA 1
ATOM 679 C C . ASP A 1 86 ? 8.420 -14.253 -18.577 1.00 80.31 86 ASP A C 1
ATOM 681 O O . ASP A 1 86 ? 8.087 -13.754 -17.499 1.00 80.31 86 ASP A O 1
ATOM 685 N N . TYR A 1 87 ? 9.705 -14.400 -18.913 1.00 83.19 87 TYR A N 1
ATOM 686 C CA . TYR A 1 87 ? 10.807 -13.840 -18.128 1.00 83.19 87 TYR A CA 1
ATOM 687 C C . TYR A 1 87 ? 10.783 -12.311 -18.148 1.00 83.19 87 TYR A C 1
ATOM 689 O O . TYR A 1 87 ? 10.890 -11.690 -17.091 1.00 83.19 87 TYR A O 1
ATOM 697 N N . ILE A 1 88 ? 10.579 -11.707 -19.321 1.00 86.12 88 ILE A N 1
ATOM 698 C CA . ILE A 1 88 ? 10.474 -10.251 -19.453 1.00 86.12 88 ILE A CA 1
ATOM 699 C C . ILE A 1 88 ? 9.238 -9.716 -18.731 1.00 86.12 88 ILE A C 1
ATOM 701 O O . ILE A 1 88 ? 9.363 -8.761 -17.970 1.00 86.12 88 ILE A O 1
ATOM 705 N N . ILE A 1 89 ? 8.067 -10.344 -18.892 1.00 84.56 89 ILE A N 1
ATOM 706 C CA . ILE A 1 89 ? 6.851 -9.929 -18.170 1.00 84.56 89 ILE A CA 1
ATOM 707 C C . ILE A 1 89 ? 7.065 -10.010 -16.657 1.00 84.56 89 ILE A C 1
ATOM 709 O O . ILE A 1 89 ? 6.725 -9.072 -15.938 1.00 84.56 89 ILE A O 1
ATOM 713 N N . GLN A 1 90 ? 7.668 -11.095 -16.161 1.00 87.00 90 GLN A N 1
ATOM 714 C CA . GLN A 1 90 ? 7.968 -11.216 -14.734 1.00 87.00 90 GLN A CA 1
ATOM 715 C C . GLN A 1 90 ? 8.942 -10.138 -14.264 1.00 87.00 90 GLN A C 1
ATOM 717 O O . GLN A 1 90 ? 8.729 -9.569 -13.198 1.00 87.00 90 GLN A O 1
ATOM 722 N N . ALA A 1 91 ? 9.963 -9.805 -15.047 1.00 89.50 91 ALA A N 1
ATOM 723 C CA . ALA A 1 91 ? 10.888 -8.741 -14.684 1.00 89.50 91 ALA A CA 1
ATOM 724 C C . ALA A 1 91 ? 10.234 -7.356 -14.701 1.00 89.50 91 ALA A C 1
ATOM 726 O O . ALA A 1 91 ? 10.408 -6.600 -13.750 1.00 89.50 91 ALA A O 1
ATOM 727 N N . LEU A 1 92 ? 9.404 -7.057 -15.704 1.00 89.44 92 LEU A N 1
AT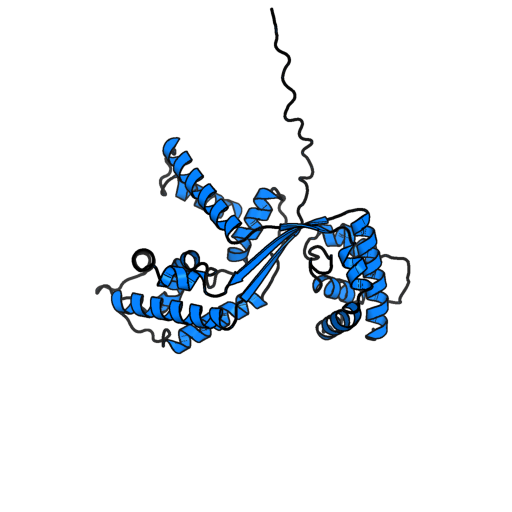OM 728 C CA . LEU A 1 92 ? 8.599 -5.832 -15.736 1.00 89.44 92 LEU A CA 1
ATOM 729 C C . LEU A 1 92 ? 7.642 -5.761 -14.539 1.00 89.44 92 LEU A C 1
ATOM 731 O O . LEU A 1 92 ? 7.422 -4.682 -14.009 1.00 89.44 92 LEU A O 1
ATOM 735 N N . SER A 1 93 ? 7.117 -6.898 -14.066 1.00 86.81 93 SER A N 1
ATOM 736 C CA . SER A 1 93 ? 6.271 -6.954 -12.862 1.00 86.81 93 SER A CA 1
ATOM 737 C C . SER A 1 93 ? 7.012 -6.727 -11.543 1.00 86.81 93 SER A C 1
ATOM 739 O O . SER A 1 93 ? 6.369 -6.514 -10.518 1.00 86.81 93 SER A O 1
ATOM 741 N N . LYS A 1 94 ? 8.350 -6.781 -11.552 1.00 89.12 94 LYS A N 1
ATOM 742 C CA . LYS A 1 94 ? 9.189 -6.444 -10.394 1.00 89.12 94 LYS A CA 1
ATOM 743 C C . LYS A 1 94 ? 9.589 -4.974 -10.351 1.00 89.12 94 LYS A C 1
ATOM 745 O O . LYS A 1 94 ? 10.026 -4.521 -9.299 1.00 89.12 94 LYS A O 1
ATOM 750 N N . LEU A 1 95 ? 9.418 -4.250 -11.453 1.00 89.38 95 LEU A N 1
ATOM 751 C CA . LEU A 1 95 ? 9.532 -2.798 -11.482 1.00 89.38 95 LEU A CA 1
ATOM 752 C C . LEU A 1 95 ? 8.203 -2.167 -11.063 1.00 89.38 95 LEU A C 1
ATOM 754 O O . LEU A 1 95 ? 7.128 -2.739 -11.259 1.00 89.38 95 LEU A O 1
ATOM 758 N N . ASN A 1 96 ? 8.285 -0.990 -10.461 1.00 85.56 96 ASN A N 1
ATOM 759 C CA . ASN A 1 96 ? 7.158 -0.276 -9.894 1.00 85.56 96 ASN A CA 1
ATOM 760 C C . ASN A 1 96 ? 6.996 1.108 -10.559 1.00 85.56 96 ASN A C 1
ATOM 762 O O . ASN A 1 96 ? 7.641 1.437 -11.561 1.00 85.56 96 ASN A O 1
ATOM 766 N N . VAL A 1 97 ? 6.097 1.915 -9.997 1.00 87.25 97 VAL A N 1
ATOM 767 C CA . VAL A 1 97 ? 5.820 3.273 -10.481 1.00 87.25 97 VAL A CA 1
ATOM 768 C C . VAL A 1 97 ? 7.020 4.219 -10.350 1.00 87.25 97 VAL A C 1
ATOM 770 O O . VAL A 1 97 ? 7.102 5.160 -11.130 1.00 87.25 97 VAL A O 1
ATOM 773 N N . ASP A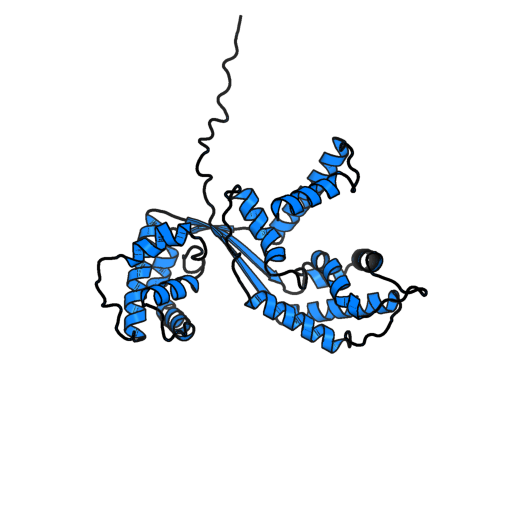 1 98 ? 7.963 3.948 -9.443 1.00 87.69 98 ASP A N 1
ATOM 774 C CA . ASP A 1 98 ? 9.199 4.719 -9.253 1.00 87.69 98 ASP A CA 1
ATOM 775 C C . ASP A 1 98 ? 10.170 4.524 -10.426 1.00 87.69 98 ASP A C 1
ATOM 777 O O . ASP A 1 98 ? 10.866 5.461 -10.804 1.00 87.69 98 ASP A O 1
ATOM 781 N N . GLN A 1 99 ? 10.191 3.337 -11.052 1.00 92.25 99 GLN A N 1
ATOM 782 C CA . GLN A 1 99 ? 10.899 3.117 -12.324 1.00 92.25 99 GLN A CA 1
ATOM 783 C C . GLN A 1 99 ? 10.027 3.444 -13.551 1.00 92.25 99 GLN A C 1
ATOM 785 O O . GLN A 1 99 ? 10.346 3.028 -14.666 1.00 92.25 99 GLN A O 1
ATOM 790 N N . GLY A 1 100 ? 8.908 4.154 -13.378 1.00 91.12 100 GLY A N 1
ATOM 791 C CA . GLY A 1 100 ? 8.053 4.593 -14.481 1.00 91.12 100 GLY A CA 1
ATOM 792 C C . GLY A 1 100 ? 7.255 3.477 -15.154 1.00 91.12 100 GLY A C 1
ATOM 793 O O . GLY A 1 100 ? 6.858 3.625 -16.312 1.00 91.12 100 GLY A O 1
ATOM 794 N N . ILE A 1 101 ? 7.023 2.354 -14.464 1.00 92.38 101 ILE A N 1
ATOM 795 C CA . ILE A 1 101 ? 6.216 1.245 -14.982 1.00 92.38 101 ILE A CA 1
ATOM 796 C C . ILE A 1 101 ? 4.834 1.262 -14.316 1.00 92.38 101 ILE A C 1
ATOM 798 O O . ILE A 1 101 ? 4.736 1.176 -13.089 1.00 92.38 101 ILE A O 1
ATOM 802 N N . PRO A 1 102 ? 3.733 1.356 -15.089 1.00 89.81 102 PRO A N 1
ATOM 803 C CA . PRO A 1 102 ? 2.404 1.213 -14.514 1.00 89.81 102 PRO A CA 1
ATOM 804 C C . PRO A 1 102 ? 2.161 -0.243 -14.077 1.00 89.81 102 PRO A C 1
ATOM 806 O O . PRO A 1 102 ? 2.779 -1.158 -14.621 1.00 89.81 102 PRO A O 1
ATOM 809 N N . PRO A 1 103 ? 1.230 -0.498 -13.140 1.00 85.31 103 PRO A N 1
ATOM 810 C CA . PRO A 1 103 ? 0.972 -1.841 -12.623 1.00 85.31 103 PRO A CA 1
ATOM 811 C C . PRO A 1 103 ? 0.687 -2.863 -13.730 1.00 85.31 103 PRO A C 1
ATOM 813 O O . PRO A 1 103 ? -0.362 -2.832 -14.369 1.00 85.31 103 PRO A O 1
ATOM 816 N N . THR A 1 104 ? 1.608 -3.806 -13.929 1.00 85.25 104 THR A N 1
ATOM 817 C CA . THR A 1 104 ? 1.483 -4.871 -14.942 1.00 85.25 104 THR A CA 1
ATOM 818 C C . THR A 1 104 ? 0.521 -5.986 -14.525 1.00 85.25 104 THR A C 1
ATOM 820 O O . THR A 1 104 ? 0.241 -6.888 -15.307 1.00 85.25 104 THR A O 1
ATOM 823 N N . SER A 1 105 ? -0.025 -5.921 -13.309 1.00 80.31 105 SER A N 1
ATOM 824 C CA . SER A 1 105 ? -1.170 -6.731 -12.886 1.00 80.31 105 SER A CA 1
ATOM 825 C C . SER A 1 105 ? -2.478 -6.303 -13.563 1.00 80.31 105 SER A C 1
ATOM 827 O O . SER A 1 105 ? -3.408 -7.106 -13.649 1.00 80.31 105 SER A O 1
ATOM 829 N N . ASP A 1 106 ? -2.566 -5.064 -14.059 1.00 82.06 106 ASP A N 1
ATOM 830 C CA . ASP A 1 106 ? -3.741 -4.574 -14.772 1.00 82.06 106 ASP A CA 1
ATOM 831 C C . ASP A 1 106 ? -3.777 -5.120 -16.211 1.00 82.06 106 ASP A C 1
ATOM 833 O O . ASP A 1 106 ? -2.838 -4.971 -16.997 1.00 82.06 106 ASP A O 1
ATOM 837 N N . SER A 1 107 ? -4.891 -5.760 -16.575 1.00 83.88 107 SER A N 1
ATOM 838 C CA . SER A 1 107 ? -5.038 -6.413 -17.882 1.00 83.88 107 SER A CA 1
ATOM 839 C C . SER A 1 107 ? -4.979 -5.435 -19.057 1.00 83.88 107 SER A C 1
ATOM 841 O O . SER A 1 107 ? -4.523 -5.811 -20.141 1.00 83.88 107 SER A O 1
ATOM 843 N N . TRP A 1 108 ? -5.425 -4.189 -18.871 1.00 86.94 108 TRP A N 1
ATOM 844 C CA . TRP A 1 108 ? -5.361 -3.170 -19.913 1.00 86.94 108 TRP A CA 1
ATOM 845 C C . TRP A 1 108 ? -3.911 -2.754 -20.165 1.00 86.94 108 TRP A C 1
ATOM 847 O O . TRP A 1 108 ? -3.517 -2.645 -21.326 1.00 86.94 108 TRP A O 1
ATOM 857 N N . VAL A 1 109 ? -3.101 -2.595 -19.109 1.00 89.19 109 VAL A N 1
ATOM 858 C CA . VAL A 1 109 ? -1.664 -2.286 -19.234 1.00 89.19 109 VAL A CA 1
ATOM 859 C C . VAL A 1 109 ? -0.948 -3.394 -19.993 1.00 89.19 109 VAL A C 1
ATOM 861 O O . VAL A 1 109 ? -0.207 -3.117 -20.936 1.00 89.19 109 VAL A O 1
ATOM 864 N N . VAL A 1 110 ? -1.207 -4.655 -19.641 1.00 87.88 110 VAL A N 1
ATOM 865 C CA . VAL A 1 110 ? -0.596 -5.791 -20.340 1.00 87.88 110 VAL A CA 1
ATOM 866 C C . VAL A 1 110 ? -0.967 -5.786 -21.823 1.00 87.88 110 VAL A C 1
ATOM 868 O O . VAL A 1 110 ? -0.080 -5.813 -22.670 1.00 87.88 110 VAL A O 1
ATOM 871 N N . SER A 1 111 ? -2.256 -5.657 -22.140 1.00 88.06 111 SER A N 1
ATOM 872 C CA . SER A 1 111 ? -2.756 -5.782 -23.518 1.00 88.06 111 SER A CA 1
ATOM 873 C C . SER A 1 111 ? -2.371 -4.607 -24.426 1.00 88.06 111 SER A C 1
ATOM 875 O O . SER A 1 111 ? -2.169 -4.793 -25.624 1.00 88.06 111 SER A O 1
ATOM 877 N N . ASN A 1 112 ? -2.303 -3.382 -23.890 1.00 89.19 112 ASN A N 1
ATOM 878 C CA . ASN A 1 112 ? -2.111 -2.169 -24.700 1.00 89.19 112 ASN A CA 1
ATOM 879 C C . ASN A 1 112 ? -0.679 -1.625 -24.646 1.00 89.19 112 ASN A C 1
ATOM 881 O O . ASN A 1 112 ? -0.227 -1.000 -25.607 1.00 89.19 112 ASN A O 1
ATOM 885 N N . ILE A 1 113 ? 0.051 -1.881 -23.557 1.00 91.50 113 ILE A N 1
ATOM 886 C CA . ILE A 1 113 ? 1.402 -1.352 -23.352 1.00 91.50 113 ILE A CA 1
ATOM 887 C C . ILE A 1 113 ? 2.452 -2.464 -23.459 1.00 91.50 113 ILE A C 1
ATOM 889 O O . ILE A 1 113 ? 3.378 -2.345 -24.261 1.00 91.50 113 ILE A O 1
ATOM 893 N N . VAL A 1 114 ? 2.314 -3.548 -22.688 1.00 89.50 114 VAL A N 1
ATOM 894 C CA . VAL A 1 114 ? 3.372 -4.567 -22.536 1.00 89.50 114 VAL A CA 1
ATOM 895 C C . VAL A 1 114 ? 3.430 -5.539 -23.718 1.00 89.50 114 VAL A C 1
ATOM 897 O O . VAL A 1 114 ? 4.465 -5.633 -24.375 1.00 89.50 114 VAL A O 1
ATOM 900 N N . GLU A 1 115 ? 2.338 -6.240 -24.037 1.00 87.88 115 GLU A N 1
ATOM 901 C CA . GLU A 1 115 ? 2.295 -7.203 -25.151 1.00 87.88 115 GLU A CA 1
ATOM 902 C C . GLU A 1 115 ? 2.688 -6.559 -26.487 1.00 87.88 115 GLU A C 1
ATOM 904 O O . GLU A 1 115 ? 3.537 -7.109 -27.194 1.00 87.88 115 GLU A O 1
ATOM 909 N N . PRO A 1 116 ? 2.195 -5.358 -26.841 1.00 87.12 116 PRO A N 1
ATOM 910 C CA . PRO A 1 116 ? 2.574 -4.739 -28.102 1.00 87.12 116 PRO A CA 1
ATOM 911 C C . PRO A 1 116 ? 4.048 -4.293 -28.151 1.00 87.12 116 PRO A C 1
ATOM 913 O O . PRO A 1 116 ? 4.574 -4.067 -29.243 1.00 87.12 116 PRO A O 1
ATOM 916 N N . ALA A 1 117 ? 4.722 -4.124 -27.006 1.00 86.44 117 ALA A N 1
ATOM 917 C CA . ALA A 1 117 ? 6.165 -3.863 -26.936 1.00 86.44 117 ALA A CA 1
ATOM 918 C C . ALA A 1 117 ? 7.001 -5.144 -27.126 1.00 86.44 117 ALA A C 1
ATOM 920 O O . ALA A 1 117 ? 8.097 -5.105 -27.693 1.00 86.44 117 ALA A O 1
ATOM 921 N N . LEU A 1 118 ? 6.453 -6.290 -26.713 1.00 79.62 118 LEU A N 1
ATOM 922 C CA . LEU A 1 118 ? 7.076 -7.609 -26.847 1.00 79.62 118 LEU A CA 1
ATOM 923 C C . LEU A 1 118 ? 7.074 -8.132 -28.294 1.00 79.62 118 LEU A C 1
ATOM 925 O O . LEU A 1 118 ? 7.937 -8.924 -28.655 1.00 79.62 118 LEU A O 1
ATOM 929 N N . VAL A 1 119 ? 6.157 -7.652 -29.144 1.00 70.69 119 VAL A N 1
ATOM 930 C CA . VAL A 1 119 ? 6.019 -8.053 -30.565 1.00 70.69 119 VAL A CA 1
ATOM 931 C C . VAL A 1 119 ? 6.998 -7.311 -31.506 1.00 70.69 119 VAL A C 1
ATOM 933 O O . VAL A 1 119 ? 6.930 -7.446 -32.726 1.00 70.69 119 VAL A O 1
ATOM 936 N N . SER A 1 120 ? 7.934 -6.516 -30.980 1.00 56.06 120 SER A N 1
ATOM 937 C CA . SER A 1 120 ? 8.871 -5.742 -31.811 1.00 56.06 120 SER A CA 1
ATOM 938 C C . SER A 1 120 ? 9.846 -6.617 -32.635 1.00 56.06 120 SER A C 1
ATOM 940 O O . SER A 1 120 ? 10.205 -7.722 -32.245 1.00 56.06 120 SER A O 1
ATOM 942 N N . GLU A 1 121 ? 10.260 -6.102 -33.804 1.00 51.44 121 GLU A N 1
ATOM 943 C CA . GLU A 1 121 ? 10.861 -6.772 -34.987 1.00 51.44 121 GLU A CA 1
ATOM 944 C C . GLU A 1 121 ? 12.159 -7.606 -34.806 1.00 51.44 121 GLU A C 1
ATOM 946 O O . GLU A 1 121 ? 12.769 -8.021 -35.795 1.00 51.44 121 GLU A O 1
ATOM 951 N N . HIS A 1 122 ? 12.622 -7.880 -33.588 1.00 49.25 122 HIS A N 1
ATOM 952 C CA . HIS A 1 122 ? 13.935 -8.486 -33.346 1.00 49.25 122 HIS A CA 1
ATOM 953 C C . HIS A 1 122 ? 13.802 -9.962 -32.973 1.00 49.25 122 HIS A C 1
ATOM 955 O O . HIS A 1 122 ? 13.721 -10.331 -31.807 1.00 49.25 122 HIS A O 1
ATOM 961 N N . GLY A 1 123 ? 13.786 -10.799 -34.014 1.00 51.78 123 GLY A N 1
ATOM 962 C CA . GLY A 1 123 ? 13.717 -12.259 -33.965 1.00 51.78 123 GLY A CA 1
ATOM 963 C C . GLY A 1 123 ? 14.848 -12.941 -33.192 1.00 51.78 123 GLY A C 1
ATOM 964 O O . GLY A 1 123 ? 15.730 -13.559 -33.791 1.00 51.78 123 GLY A O 1
ATOM 965 N N . TYR A 1 124 ? 14.794 -12.887 -31.864 1.00 54.25 124 TYR A N 1
ATOM 966 C CA . TYR A 1 124 ? 15.489 -13.849 -31.023 1.00 54.25 124 TYR A CA 1
ATOM 967 C C . TYR A 1 124 ? 14.687 -15.147 -30.969 1.00 54.25 124 TYR A C 1
ATOM 969 O O . TYR A 1 124 ? 13.518 -15.177 -30.595 1.00 54.25 124 TYR A O 1
ATOM 977 N N . ASP A 1 125 ? 15.346 -16.220 -31.394 1.00 55.50 125 ASP A N 1
ATOM 978 C CA . ASP A 1 125 ? 14.844 -17.588 -31.372 1.00 55.50 125 ASP A CA 1
ATOM 979 C C . ASP A 1 125 ? 14.613 -18.020 -29.911 1.00 55.50 125 ASP A C 1
ATOM 981 O O . ASP A 1 125 ? 15.566 -18.186 -29.143 1.00 55.50 125 ASP A O 1
ATOM 985 N N . LEU A 1 126 ? 13.337 -18.126 -29.525 1.00 53.91 126 LEU A N 1
ATOM 986 C CA . LEU A 1 126 ? 12.829 -18.208 -28.144 1.00 53.91 126 LEU A CA 1
ATOM 987 C C . LEU A 1 126 ? 13.171 -19.519 -27.404 1.00 53.91 126 LEU A C 1
ATOM 989 O O . LEU A 1 126 ? 12.772 -19.687 -26.253 1.00 53.91 126 LEU A O 1
ATOM 993 N N . ASP A 1 127 ? 13.933 -20.414 -28.037 1.00 53.25 127 ASP A N 1
ATOM 994 C CA . ASP A 1 127 ? 14.292 -21.746 -27.531 1.00 53.25 127 ASP A CA 1
ATOM 995 C C . ASP A 1 127 ? 15.728 -21.841 -26.963 1.00 53.25 127 ASP A C 1
ATOM 997 O O . ASP A 1 127 ? 16.193 -22.930 -26.611 1.00 53.25 127 ASP A O 1
ATOM 1001 N N . LYS A 1 128 ? 16.475 -20.728 -26.862 1.00 57.56 128 LYS A N 1
ATOM 1002 C CA . LYS A 1 128 ? 17.858 -20.733 -26.338 1.00 57.56 128 LYS A CA 1
ATOM 1003 C C . LYS A 1 128 ? 17.957 -20.338 -24.860 1.00 57.56 128 LYS A C 1
ATOM 1005 O O . LYS A 1 128 ? 17.239 -19.446 -24.416 1.00 57.56 128 LYS A O 1
ATOM 1010 N N . PRO A 1 129 ? 18.893 -20.946 -24.100 1.00 57.1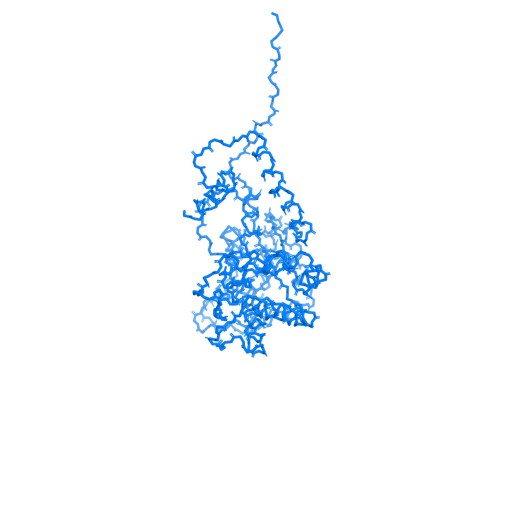6 129 PRO A N 1
ATOM 1011 C CA . PRO A 1 129 ? 19.171 -20.537 -22.731 1.00 57.16 129 PRO A CA 1
ATOM 1012 C C . PRO A 1 129 ? 19.671 -19.093 -22.713 1.00 57.16 129 PRO A C 1
ATOM 1014 O O . PRO A 1 129 ? 20.595 -18.719 -23.437 1.00 57.16 129 PRO A O 1
ATOM 1017 N N . VAL A 1 130 ? 19.030 -18.293 -21.874 1.00 66.31 130 VAL A N 1
ATOM 1018 C CA . VAL A 1 130 ? 19.252 -16.857 -21.764 1.00 66.31 130 VAL A CA 1
ATOM 1019 C C . VAL A 1 130 ? 20.401 -16.646 -20.781 1.00 66.31 130 VAL A C 1
ATOM 1021 O O . VAL A 1 130 ? 20.269 -16.966 -19.600 1.00 66.31 130 VAL A O 1
ATOM 1024 N N . SER A 1 131 ? 21.548 -16.151 -21.255 1.00 78.88 131 SER A N 1
ATOM 1025 C CA . SER A 1 131 ? 22.581 -15.652 -20.341 1.00 78.88 131 SER A CA 1
ATOM 1026 C C . SER A 1 131 ? 22.134 -14.317 -19.742 1.00 78.88 131 SER A C 1
ATOM 1028 O O . SER A 1 131 ? 21.306 -13.617 -20.327 1.00 78.88 131 SER A O 1
ATOM 1030 N N . GLN A 1 132 ? 22.685 -13.946 -18.587 1.00 84.62 132 GLN A N 1
ATOM 1031 C CA . GLN A 1 132 ? 22.355 -12.685 -17.918 1.00 84.62 132 GLN A CA 1
ATOM 1032 C C . GLN A 1 132 ? 22.589 -11.469 -18.831 1.00 84.62 132 GLN A C 1
ATOM 1034 O O . GLN A 1 132 ? 21.796 -10.534 -18.840 1.00 84.62 132 GLN A O 1
ATOM 1039 N N . GLU A 1 133 ? 23.656 -11.491 -19.628 1.00 85.56 133 GLU A N 1
ATOM 1040 C CA . GLU A 1 133 ? 24.011 -10.417 -20.560 1.00 85.56 133 GLU A CA 1
ATOM 1041 C C . GLU A 1 133 ? 22.972 -10.287 -21.677 1.00 85.56 133 GLU A C 1
ATOM 1043 O O . GLU A 1 133 ? 22.526 -9.184 -21.984 1.00 85.56 133 GLU A O 1
ATOM 1048 N N . ILE A 1 134 ? 22.527 -11.419 -22.234 1.00 84.56 134 ILE A N 1
ATOM 1049 C CA . ILE A 1 134 ? 21.472 -11.446 -23.255 1.00 84.56 134 ILE A CA 1
ATOM 1050 C C . ILE A 1 134 ? 20.159 -10.929 -22.661 1.00 84.56 134 ILE A C 1
ATOM 1052 O O . ILE A 1 134 ? 19.470 -10.134 -23.294 1.00 84.56 134 ILE A O 1
ATOM 1056 N N . PHE A 1 135 ? 19.827 -11.336 -21.432 1.00 86.56 135 PHE A N 1
ATOM 1057 C CA . PHE A 1 135 ? 18.641 -10.847 -20.735 1.00 86.56 135 PHE A CA 1
ATOM 1058 C C . PHE A 1 135 ? 18.671 -9.327 -20.549 1.00 86.56 135 PHE A C 1
ATOM 1060 O O . PHE A 1 135 ? 17.689 -8.664 -20.865 1.00 86.56 135 PHE A O 1
ATOM 1067 N N . LEU A 1 136 ? 19.792 -8.770 -20.080 1.00 89.06 136 LEU A N 1
ATOM 1068 C CA . LEU A 1 136 ? 19.951 -7.329 -19.866 1.00 89.06 136 LEU A CA 1
ATOM 1069 C C . LEU A 1 136 ? 19.783 -6.526 -21.159 1.00 89.06 136 LEU A C 1
ATOM 1071 O O . LEU A 1 136 ? 19.126 -5.484 -21.149 1.00 89.06 136 LEU A O 1
ATOM 1075 N N . GLU A 1 137 ? 20.371 -6.982 -22.264 1.00 88.38 137 GLU A N 1
ATOM 1076 C CA . GLU A 1 137 ? 20.265 -6.285 -23.548 1.00 88.38 137 GLU A CA 1
ATOM 1077 C C . GLU A 1 137 ? 18.841 -6.334 -24.111 1.00 88.38 137 GLU A C 1
ATOM 1079 O O . GLU A 1 137 ? 18.299 -5.309 -24.532 1.00 88.38 137 GLU A O 1
ATOM 1084 N N . GLU A 1 138 ? 18.216 -7.509 -24.097 1.00 86.56 138 GLU A N 1
ATOM 1085 C CA . GLU A 1 138 ? 16.869 -7.698 -24.634 1.00 86.56 138 GLU A CA 1
ATOM 1086 C C . GLU A 1 138 ? 15.794 -7.047 -23.755 1.00 86.56 138 GLU A C 1
ATOM 1088 O O . GLU A 1 138 ? 14.887 -6.392 -24.273 1.00 86.56 138 GLU A O 1
ATOM 1093 N N . PHE A 1 139 ? 15.927 -7.126 -22.427 1.00 90.50 139 PHE A N 1
ATOM 1094 C CA . PHE A 1 139 ? 15.045 -6.416 -21.502 1.00 90.50 139 PHE A CA 1
ATOM 1095 C C . PHE A 1 139 ? 15.074 -4.913 -21.762 1.00 90.50 139 PHE A C 1
ATOM 1097 O O . PHE A 1 139 ? 14.016 -4.293 -21.864 1.00 90.50 139 PHE A O 1
ATOM 1104 N N . LYS A 1 140 ? 16.264 -4.330 -21.966 1.00 92.62 140 LYS A N 1
ATOM 1105 C CA . LYS A 1 140 ? 16.397 -2.901 -22.275 1.00 92.62 140 LYS A CA 1
ATOM 1106 C C . LYS A 1 140 ? 15.634 -2.518 -23.540 1.00 92.62 140 LYS A C 1
ATOM 1108 O O . LYS A 1 140 ? 14.977 -1.480 -23.561 1.00 92.62 140 LYS A O 1
ATOM 1113 N N . LYS A 1 141 ? 15.692 -3.344 -24.590 1.00 90.62 141 LYS A N 1
ATOM 1114 C CA . LYS A 1 141 ? 14.975 -3.095 -25.853 1.00 90.62 141 LYS A CA 1
ATOM 1115 C C . LYS A 1 141 ? 13.462 -3.111 -25.654 1.00 90.62 141 LYS A C 1
ATOM 1117 O O . LYS A 1 141 ? 12.784 -2.184 -26.099 1.00 90.62 141 LYS A O 1
ATOM 1122 N N . VAL A 1 142 ? 12.941 -4.123 -24.956 1.00 90.88 142 VAL A N 1
ATOM 1123 C CA . VAL A 1 142 ? 11.505 -4.211 -24.657 1.00 90.88 142 VAL A CA 1
ATOM 1124 C C . VAL A 1 142 ? 11.068 -3.039 -23.783 1.00 90.88 142 VAL A C 1
ATOM 1126 O O . VAL A 1 142 ? 10.089 -2.374 -24.108 1.00 90.88 142 VAL A O 1
ATOM 1129 N N . ALA A 1 143 ? 11.806 -2.734 -22.717 1.00 93.00 143 ALA A N 1
ATOM 1130 C CA . ALA A 1 143 ? 11.481 -1.642 -21.807 1.00 93.00 143 ALA A CA 1
ATOM 1131 C C . ALA A 1 143 ? 11.528 -0.266 -22.502 1.00 93.00 143 ALA A C 1
ATOM 1133 O O . ALA A 1 143 ? 10.670 0.576 -22.251 1.00 93.00 143 ALA A O 1
ATOM 1134 N N . LEU A 1 144 ? 12.447 -0.051 -23.452 1.00 93.94 144 LEU A N 1
ATOM 1135 C CA . LEU A 1 144 ? 12.437 1.140 -24.313 1.00 93.94 144 LEU A CA 1
ATOM 1136 C C . LEU A 1 144 ? 11.189 1.194 -25.205 1.00 93.94 144 LEU A C 1
ATOM 1138 O O . LEU A 1 144 ? 10.620 2.265 -25.413 1.00 93.94 144 LEU A O 1
ATOM 1142 N N . SER A 1 145 ? 10.745 0.055 -25.744 1.00 92.75 145 SER A N 1
ATOM 1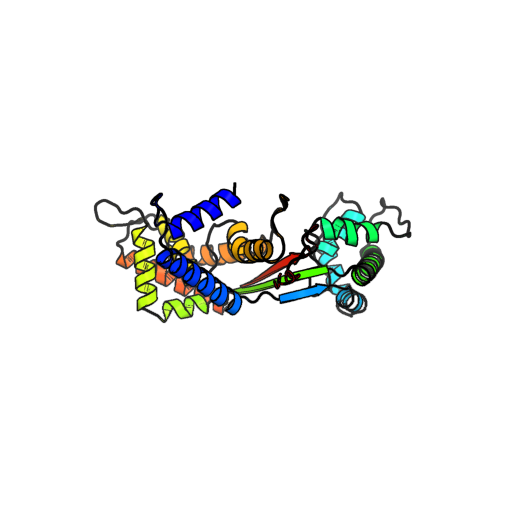143 C CA . SER A 1 145 ? 9.496 -0.008 -26.510 1.00 92.75 145 SER A CA 1
ATOM 1144 C C . SER A 1 145 ? 8.278 0.294 -25.628 1.00 92.75 145 SER A C 1
ATOM 1146 O O . SER A 1 145 ? 7.413 1.063 -26.045 1.00 92.75 145 SER A O 1
ATOM 1148 N N . VAL A 1 146 ? 8.254 -0.209 -24.388 1.00 94.25 146 VAL A N 1
ATOM 1149 C CA . VAL A 1 146 ? 7.248 0.140 -23.371 1.00 94.25 146 VAL A CA 1
ATOM 1150 C C . VAL A 1 146 ? 7.252 1.646 -23.097 1.00 94.25 146 VAL A C 1
ATOM 1152 O O . VAL A 1 146 ? 6.197 2.269 -23.174 1.00 94.25 146 VAL A O 1
ATOM 1155 N N . ALA A 1 147 ? 8.419 2.257 -22.866 1.00 94.94 147 ALA A N 1
ATOM 1156 C CA . ALA A 1 147 ? 8.539 3.700 -22.642 1.00 94.94 147 ALA A CA 1
ATOM 1157 C C . ALA A 1 147 ? 7.982 4.519 -23.821 1.00 94.94 147 ALA A C 1
ATOM 1159 O O . ALA A 1 147 ? 7.212 5.457 -23.629 1.00 94.94 147 ALA A O 1
ATOM 1160 N N . ASN A 1 148 ? 8.296 4.124 -25.060 1.00 94.00 148 ASN A N 1
ATOM 1161 C CA . ASN A 1 148 ? 7.753 4.781 -26.251 1.00 94.00 148 ASN A CA 1
ATOM 1162 C C . ASN A 1 148 ? 6.226 4.655 -26.346 1.00 94.00 148 ASN A C 1
ATOM 1164 O O . ASN A 1 148 ? 5.555 5.621 -26.704 1.00 94.00 148 ASN A O 1
ATOM 1168 N N . ARG A 1 149 ? 5.661 3.495 -25.992 1.00 92.50 149 ARG A N 1
ATOM 1169 C CA . ARG A 1 149 ? 4.203 3.310 -25.958 1.00 92.50 149 ARG A CA 1
ATOM 1170 C C . ARG A 1 149 ? 3.540 4.160 -24.885 1.00 92.50 149 ARG A C 1
ATOM 1172 O O . ARG A 1 149 ? 2.508 4.757 -25.160 1.00 92.50 149 ARG A O 1
ATOM 1179 N N . LEU A 1 150 ? 4.147 4.273 -23.706 1.00 94.69 150 LEU A N 1
ATOM 1180 C CA . LEU A 1 150 ? 3.659 5.144 -22.633 1.00 94.69 150 LEU A CA 1
ATOM 1181 C C . LEU A 1 150 ? 3.689 6.625 -23.031 1.00 94.69 150 LEU A C 1
ATOM 1183 O O . LEU A 1 150 ? 2.822 7.393 -22.621 1.00 94.69 150 LEU A O 1
ATOM 1187 N N . LYS A 1 151 ? 4.629 7.027 -23.890 1.00 93.38 151 LYS A N 1
ATOM 1188 C CA . LYS A 1 151 ? 4.673 8.388 -24.433 1.00 93.38 151 LYS A CA 1
ATOM 1189 C C . LYS A 1 151 ? 3.492 8.686 -25.356 1.00 93.38 151 LYS A C 1
ATOM 1191 O O . LYS A 1 151 ? 2.964 9.799 -25.342 1.00 93.38 151 LYS A O 1
ATOM 1196 N N . GLU A 1 152 ? 3.087 7.706 -26.162 1.00 90.88 152 GLU A N 1
ATOM 1197 C CA . GLU A 1 152 ? 1.914 7.798 -27.042 1.00 90.88 152 GLU A CA 1
ATOM 1198 C C . GLU A 1 152 ? 0.602 7.678 -26.259 1.00 90.88 152 GLU A C 1
ATOM 1200 O O . GLU A 1 152 ? -0.357 8.403 -26.529 1.00 90.88 152 GLU A O 1
ATOM 1205 N N . GLN A 1 153 ? 0.575 6.781 -25.275 1.00 91.19 153 GLN A N 1
ATOM 1206 C CA . GLN A 1 153 ? -0.585 6.468 -24.456 1.00 91.19 153 GLN A CA 1
ATOM 1207 C C . GLN A 1 153 ? -0.208 6.448 -22.963 1.00 91.19 153 GLN A C 1
ATOM 1209 O O . GLN A 1 153 ? 0.023 5.380 -22.389 1.00 91.19 153 GLN A O 1
ATOM 1214 N N . PRO A 1 154 ? -0.160 7.630 -22.322 1.00 91.75 154 PRO A N 1
ATOM 1215 C CA . PRO A 1 154 ? 0.167 7.745 -20.907 1.00 91.75 154 PRO A CA 1
ATOM 1216 C C . PRO A 1 154 ? -0.870 7.046 -20.037 1.00 91.75 154 PRO A C 1
ATOM 1218 O O . PRO A 1 154 ? -2.072 7.130 -20.299 1.00 91.75 154 PRO A O 1
ATOM 1221 N N . VAL A 1 155 ? -0.408 6.422 -18.960 1.00 90.81 155 VAL A N 1
ATOM 1222 C CA . VAL A 1 155 ? -1.262 5.715 -18.004 1.00 90.81 155 VAL A CA 1
ATOM 1223 C C . VAL A 1 155 ? -1.377 6.535 -16.732 1.00 90.81 155 VAL A C 1
ATOM 1225 O O . VAL A 1 155 ? -0.374 6.936 -16.144 1.00 90.81 155 VAL A O 1
ATOM 1228 N N . ILE A 1 156 ? -2.607 6.787 -16.290 1.00 89.25 156 ILE A N 1
ATOM 1229 C CA . ILE A 1 156 ? -2.847 7.422 -14.997 1.00 89.25 156 ILE A CA 1
ATOM 1230 C C . ILE A 1 156 ? -2.862 6.331 -13.932 1.00 89.25 156 ILE A C 1
ATOM 1232 O O . ILE A 1 156 ? -3.624 5.370 -14.025 1.00 89.25 156 ILE A O 1
ATOM 1236 N N . VAL A 1 157 ? -2.009 6.473 -12.925 1.00 86.88 157 VAL A N 1
ATOM 1237 C CA . VAL A 1 157 ? -1.888 5.533 -11.814 1.00 86.88 157 VAL A CA 1
ATOM 1238 C C . VAL A 1 157 ? -2.164 6.279 -10.527 1.00 86.88 157 VAL A C 1
ATOM 1240 O O . VAL A 1 157 ? -1.571 7.315 -10.250 1.00 86.88 157 VAL A O 1
ATOM 1243 N N . ALA A 1 158 ? -3.063 5.748 -9.720 1.00 84.62 158 ALA A N 1
ATOM 1244 C CA . ALA A 1 158 ? -3.237 6.206 -8.366 1.00 84.62 158 ALA A CA 1
ATOM 1245 C C . ALA A 1 158 ? -2.346 5.376 -7.439 1.00 84.62 158 ALA A C 1
ATOM 1247 O O . ALA A 1 158 ? -2.485 4.154 -7.349 1.00 84.62 158 ALA A O 1
ATOM 1248 N N . HIS A 1 159 ? -1.418 6.063 -6.791 1.00 83.62 159 HIS A N 1
ATOM 1249 C CA . HIS A 1 159 ? -0.430 5.521 -5.878 1.00 83.62 159 HIS A CA 1
ATOM 1250 C C . HIS A 1 159 ? -0.788 5.910 -4.444 1.00 83.62 159 HIS A C 1
ATOM 1252 O O . HIS A 1 159 ? -1.137 7.056 -4.162 1.00 83.62 159 HIS A O 1
ATOM 1258 N N . SER A 1 160 ? -0.701 4.957 -3.530 1.00 77.81 160 SER A N 1
ATOM 1259 C CA . SER A 1 160 ? -0.883 5.164 -2.098 1.00 77.81 160 SER A CA 1
ATOM 1260 C C . SER A 1 160 ? 0.235 4.439 -1.375 1.00 77.81 160 SER A C 1
ATOM 1262 O O . SER A 1 160 ? 0.515 3.284 -1.689 1.00 77.81 160 SER A O 1
ATOM 1264 N N . GLU A 1 161 ? 0.846 5.104 -0.403 1.00 78.19 161 GLU A N 1
ATOM 1265 C CA . GLU A 1 161 ? 1.830 4.503 0.485 1.00 78.19 161 GLU A CA 1
ATOM 1266 C C . GLU A 1 161 ? 1.427 4.763 1.937 1.00 78.19 161 GLU A C 1
ATOM 1268 O O . GLU A 1 161 ? 1.143 5.897 2.327 1.00 78.19 161 GLU A O 1
ATOM 1273 N N . SER A 1 162 ? 1.405 3.699 2.735 1.00 75.56 162 SER A N 1
ATOM 1274 C CA . SER A 1 162 ? 1.145 3.746 4.171 1.00 75.56 162 SER A CA 1
ATOM 1275 C C . SER A 1 162 ? 2.344 3.186 4.915 1.00 75.56 162 SER A C 1
ATOM 1277 O O . SER A 1 162 ? 2.830 2.104 4.599 1.00 75.56 162 SER A O 1
ATOM 1279 N N . THR A 1 163 ? 2.804 3.909 5.933 1.00 80.62 163 THR A N 1
ATOM 1280 C CA . THR A 1 163 ? 3.902 3.468 6.799 1.00 80.62 163 THR A CA 1
ATOM 1281 C C . THR A 1 163 ? 3.398 3.256 8.220 1.00 80.62 163 THR A C 1
ATOM 1283 O O . THR A 1 163 ? 2.782 4.138 8.819 1.00 80.62 163 THR A O 1
ATOM 1286 N N . PHE A 1 164 ? 3.687 2.081 8.768 1.00 83.88 164 PHE A N 1
ATOM 1287 C CA . PHE A 1 164 ? 3.354 1.664 10.121 1.00 83.88 164 PHE A CA 1
ATOM 1288 C C . PHE A 1 164 ? 4.609 1.742 10.993 1.00 83.88 164 PHE A C 1
ATOM 1290 O O . PHE A 1 164 ? 5.433 0.834 11.007 1.00 83.88 164 PHE A O 1
ATOM 1297 N N . ASP A 1 165 ? 4.741 2.842 11.730 1.00 87.00 165 ASP A N 1
ATOM 1298 C CA . ASP A 1 165 ? 5.901 3.181 12.573 1.00 87.00 165 ASP A CA 1
ATOM 1299 C C . ASP A 1 165 ? 5.596 3.111 14.084 1.00 87.00 165 ASP A C 1
ATOM 1301 O O . ASP A 1 165 ? 6.389 3.528 14.925 1.00 87.00 165 ASP A O 1
ATOM 1305 N N . GLY A 1 166 ? 4.400 2.638 14.448 1.00 88.69 166 GLY A N 1
ATOM 1306 C CA . GLY A 1 166 ? 3.931 2.581 15.833 1.00 88.69 166 GLY A CA 1
ATOM 1307 C C . GLY A 1 166 ? 3.398 3.910 16.386 1.00 88.69 166 GLY A C 1
ATOM 1308 O O . GLY A 1 166 ? 2.853 3.924 17.492 1.00 88.69 166 GLY A O 1
ATOM 1309 N N . SER A 1 167 ? 3.453 5.018 15.636 1.00 89.75 167 SER A N 1
ATOM 1310 C CA . SER A 1 167 ? 2.980 6.336 16.093 1.00 89.75 167 SER A CA 1
ATOM 1311 C C . SER A 1 167 ? 1.481 6.358 16.417 1.00 89.75 167 SER A C 1
ATOM 1313 O O . SER A 1 167 ? 1.063 6.971 17.405 1.00 89.75 167 SER A O 1
ATOM 1315 N N . GLY A 1 168 ? 0.663 5.644 15.638 1.00 88.12 168 GLY A N 1
ATOM 1316 C CA . GLY A 1 168 ? -0.770 5.483 15.892 1.00 88.12 168 GLY A CA 1
ATOM 1317 C C . GLY A 1 168 ? -1.054 4.756 17.206 1.00 88.12 168 GLY A C 1
ATOM 1318 O O . GLY A 1 168 ? -1.883 5.206 18.003 1.00 88.12 168 GLY A O 1
ATOM 1319 N N . VAL A 1 169 ? -0.291 3.697 17.481 1.00 91.19 169 VAL A N 1
ATOM 1320 C CA . VAL A 1 169 ? -0.375 2.936 18.731 1.00 91.19 169 VAL A CA 1
ATOM 1321 C C . VAL A 1 169 ? 0.058 3.805 19.907 1.00 91.19 169 VAL A C 1
ATOM 1323 O O . VAL A 1 169 ? -0.647 3.895 20.909 1.00 91.19 169 VAL A O 1
ATOM 1326 N N . LYS A 1 170 ? 1.169 4.531 19.760 1.00 93.19 170 LYS A N 1
ATOM 1327 C CA . LYS A 1 170 ? 1.678 5.476 20.759 1.00 93.19 170 LYS A CA 1
ATOM 1328 C C . LYS A 1 170 ? 0.666 6.566 21.095 1.00 93.19 170 LYS A C 1
ATOM 1330 O O . LYS A 1 170 ? 0.474 6.891 22.270 1.00 93.19 170 LYS A O 1
ATOM 1335 N N . ARG A 1 171 ? -0.007 7.120 20.081 1.00 93.44 171 ARG A N 1
ATOM 1336 C CA . ARG A 1 171 ? -1.081 8.109 20.251 1.00 93.44 171 ARG A CA 1
ATOM 1337 C C . ARG A 1 171 ? -2.234 7.529 21.066 1.00 93.44 171 ARG A C 1
ATOM 1339 O O . ARG A 1 171 ? -2.667 8.176 22.017 1.00 93.44 171 ARG A O 1
ATOM 1346 N N . LEU A 1 172 ? -2.686 6.319 20.729 1.00 92.56 172 LEU A N 1
ATOM 1347 C CA . LEU A 1 172 ? -3.766 5.644 21.449 1.00 92.56 172 LEU A CA 1
ATOM 1348 C C . LEU A 1 172 ? -3.376 5.356 22.908 1.00 92.56 172 LEU A C 1
ATOM 1350 O O . LEU A 1 172 ? -4.115 5.712 23.822 1.00 92.56 172 LEU A O 1
ATOM 1354 N N . LEU A 1 173 ? -2.187 4.792 23.140 1.00 93.44 173 LEU A N 1
ATOM 1355 C CA . LEU A 1 173 ? -1.669 4.495 24.482 1.00 93.44 173 LEU A CA 1
ATOM 1356 C C . LEU A 1 173 ? -1.486 5.755 25.346 1.00 93.44 173 LEU A C 1
ATOM 1358 O O . LEU A 1 173 ? -1.608 5.691 26.569 1.00 93.44 173 LEU A O 1
ATOM 1362 N N . SER A 1 174 ? -1.226 6.908 24.725 1.00 93.81 174 SER A N 1
ATOM 1363 C CA . SER A 1 174 ? -1.094 8.194 25.423 1.00 93.81 174 SER A CA 1
ATOM 1364 C C . SER A 1 174 ? -2.444 8.794 25.842 1.00 93.81 174 SER A C 1
ATOM 1366 O O . SER A 1 174 ? -2.488 9.627 26.749 1.00 93.81 174 SER A O 1
ATOM 1368 N N . ASN A 1 175 ? -3.553 8.378 25.219 1.00 94.25 175 ASN A N 1
ATOM 1369 C CA . ASN A 1 175 ? -4.899 8.855 25.527 1.00 94.25 175 ASN A CA 1
ATOM 1370 C C . ASN A 1 175 ? -5.690 7.810 26.325 1.00 94.25 175 ASN A C 1
ATOM 1372 O O . ASN A 1 175 ? -6.467 7.030 25.775 1.00 94.25 175 ASN A O 1
ATOM 1376 N N . LYS A 1 176 ? -5.537 7.836 27.654 1.00 92.88 176 LYS A N 1
ATOM 1377 C CA . LYS A 1 176 ? -6.174 6.865 28.558 1.00 92.88 176 LYS A CA 1
ATOM 1378 C C . LYS A 1 176 ? -7.691 6.743 28.361 1.00 92.88 176 LYS A C 1
ATOM 1380 O O . LYS A 1 176 ? -8.216 5.640 28.399 1.00 92.88 176 LYS A O 1
ATOM 1385 N N . PHE A 1 177 ? -8.392 7.860 28.159 1.00 93.38 177 PHE A N 1
ATOM 1386 C CA . PHE A 1 177 ? -9.850 7.849 28.010 1.00 93.38 177 PHE A CA 1
ATOM 1387 C C . PHE A 1 177 ? -10.289 7.120 26.735 1.00 93.38 177 PHE A C 1
ATOM 1389 O O . PHE A 1 177 ? -11.208 6.303 26.766 1.00 93.38 177 PHE A O 1
ATOM 1396 N N . GLU A 1 178 ? -9.623 7.413 25.619 1.00 91.88 178 GLU A N 1
ATOM 1397 C CA . GLU A 1 178 ? -9.894 6.778 24.331 1.00 91.88 178 GLU A CA 1
ATOM 1398 C C . GLU A 1 178 ? -9.528 5.292 24.363 1.00 91.88 178 GLU A C 1
ATOM 1400 O O . GLU A 1 178 ? -10.352 4.458 23.988 1.00 91.88 178 GLU A O 1
ATOM 1405 N N . LEU A 1 179 ? -8.358 4.958 24.917 1.00 92.50 179 LEU A N 1
ATOM 1406 C CA . LEU A 1 179 ? -7.926 3.579 25.128 1.00 92.50 179 LEU A CA 1
ATOM 1407 C C . LEU A 1 179 ? -8.944 2.791 25.963 1.00 92.50 179 LEU A C 1
ATOM 1409 O O . LEU A 1 179 ? -9.411 1.746 25.519 1.00 92.50 179 LEU A O 1
ATOM 1413 N N . ASP A 1 180 ? -9.342 3.300 27.133 1.00 92.44 180 ASP A N 1
ATOM 1414 C CA . ASP A 1 180 ? -10.310 2.626 28.006 1.00 92.44 180 ASP A CA 1
ATOM 1415 C C . ASP A 1 180 ? -11.660 2.427 27.294 1.00 92.44 180 ASP A C 1
ATOM 1417 O O . ASP A 1 180 ? -12.255 1.351 27.380 1.00 92.44 180 ASP A O 1
ATOM 1421 N N . LYS A 1 181 ? -12.138 3.432 26.545 1.00 92.31 181 LYS A N 1
ATOM 1422 C CA . LYS A 1 181 ? -13.377 3.339 25.754 1.00 92.31 181 LYS A CA 1
ATOM 1423 C C . LYS A 1 181 ? -13.300 2.218 24.713 1.00 92.31 181 LYS A C 1
ATOM 1425 O O . LYS A 1 181 ? -14.229 1.416 24.616 1.00 92.31 181 LYS A O 1
ATOM 1430 N N . ILE A 1 182 ? -12.212 2.163 23.949 1.00 90.69 182 ILE A N 1
ATOM 1431 C CA . ILE A 1 182 ? -12.022 1.174 22.882 1.00 90.69 182 ILE A CA 1
ATOM 1432 C C . ILE A 1 182 ? -11.859 -0.232 23.463 1.00 90.69 182 ILE A C 1
ATOM 1434 O O . ILE A 1 182 ? -12.508 -1.163 22.994 1.00 90.69 182 ILE A O 1
ATOM 1438 N N . LEU A 1 183 ? -11.076 -0.388 24.534 1.00 92.25 183 LEU A N 1
ATOM 1439 C CA . LEU A 1 183 ? -10.911 -1.669 25.222 1.00 92.25 183 LEU A CA 1
ATOM 1440 C C . LEU A 1 183 ? -12.238 -2.191 25.793 1.00 92.25 183 LEU A C 1
ATOM 1442 O O . LEU A 1 183 ? -12.511 -3.387 25.713 1.00 92.25 183 LEU A O 1
ATOM 1446 N N . ASN A 1 184 ? -13.075 -1.312 26.354 1.00 91.81 184 ASN A N 1
ATOM 1447 C CA . ASN A 1 184 ? -14.409 -1.689 26.826 1.00 91.81 184 ASN A CA 1
ATOM 1448 C C . ASN A 1 184 ? -15.285 -2.185 25.672 1.00 91.81 184 ASN A C 1
ATOM 1450 O O . ASN A 1 184 ? -15.865 -3.264 25.775 1.00 91.81 184 ASN A O 1
ATOM 1454 N N . SER A 1 185 ? -15.315 -1.447 24.559 1.00 88.00 185 SER A N 1
ATOM 1455 C CA . SER A 1 185 ? -16.078 -1.835 23.369 1.00 88.00 185 SER A CA 1
ATOM 1456 C C . SER A 1 185 ? -15.607 -3.175 22.794 1.00 88.00 185 SER A C 1
ATOM 1458 O O . SER A 1 185 ? -16.434 -4.036 22.502 1.00 88.00 185 SER A O 1
ATOM 1460 N N . ALA A 1 186 ? -14.292 -3.399 22.717 1.00 87.62 186 ALA A N 1
ATOM 1461 C CA . ALA A 1 186 ? -13.717 -4.652 22.235 1.00 87.62 186 ALA A CA 1
ATOM 1462 C C . ALA A 1 186 ? -14.057 -5.854 23.125 1.00 87.62 186 ALA A C 1
ATOM 1464 O O . ALA A 1 186 ? -14.135 -6.969 22.632 1.00 87.62 186 ALA A O 1
ATOM 1465 N N . ILE A 1 187 ? -14.263 -5.652 24.427 1.00 88.38 187 ILE A N 1
ATOM 1466 C CA . ILE A 1 187 ? -14.596 -6.725 25.374 1.00 88.38 187 ILE A CA 1
ATOM 1467 C C . ILE A 1 187 ? -16.102 -7.000 25.440 1.00 88.38 187 ILE A C 1
ATOM 1469 O O . ILE A 1 187 ? -16.515 -8.125 25.729 1.00 88.38 187 ILE A O 1
ATOM 1473 N N . GLU A 1 188 ? -16.941 -5.993 25.194 1.00 86.06 188 GLU A N 1
ATOM 1474 C CA . GLU A 1 188 ? -18.399 -6.152 25.143 1.00 86.06 188 GLU A CA 1
ATOM 1475 C C . GLU A 1 188 ? -18.851 -7.093 24.021 1.00 86.06 188 GLU A C 1
ATOM 1477 O O . GLU A 1 188 ? -19.865 -7.774 24.174 1.00 86.06 188 GLU A O 1
ATOM 1482 N N . THR A 1 189 ? -18.081 -7.190 22.936 1.00 79.19 189 THR A N 1
ATOM 1483 C CA . THR A 1 189 ? -18.372 -8.075 21.799 1.00 79.19 189 THR A CA 1
ATOM 1484 C C . THR A 1 189 ? -17.936 -9.528 22.019 1.00 79.19 189 THR A C 1
ATOM 1486 O O . THR A 1 189 ? -18.298 -10.397 21.223 1.00 79.19 189 THR A O 1
ATOM 1489 N N . LEU A 1 190 ? -17.186 -9.827 23.088 1.00 85.50 190 LEU A N 1
ATOM 1490 C CA . LEU A 1 190 ? -16.572 -11.141 23.298 1.00 85.50 190 LEU A CA 1
ATOM 1491 C C . LEU A 1 190 ? -17.413 -12.073 24.184 1.00 85.50 190 LEU A C 1
ATOM 1493 O O . LEU A 1 190 ? -18.055 -11.624 25.140 1.00 85.50 190 LEU A O 1
ATOM 1497 N N . PRO A 1 191 ? -17.359 -13.399 23.946 1.00 82.38 191 PRO A N 1
ATOM 1498 C CA . PRO A 1 191 ? -18.020 -14.377 24.801 1.00 82.38 191 PRO A CA 1
ATOM 1499 C C . PRO A 1 191 ? -17.429 -14.396 26.217 1.00 82.38 191 PRO A C 1
ATOM 1501 O O . PRO A 1 191 ? -16.218 -14.539 26.400 1.00 82.38 191 PRO A O 1
ATOM 1504 N N . LYS A 1 192 ? -18.301 -14.322 27.229 1.00 84.38 192 LYS A N 1
ATOM 1505 C CA . LYS A 1 192 ? -17.936 -14.391 28.654 1.00 84.38 192 LYS A CA 1
ATOM 1506 C C . LYS A 1 192 ? -18.491 -15.666 29.287 1.00 84.38 192 LYS A C 1
ATOM 1508 O O . LYS A 1 192 ? -19.578 -16.126 28.936 1.00 84.38 192 LYS A O 1
ATOM 1513 N N . ASP A 1 193 ? -17.753 -16.240 30.233 1.00 82.75 193 ASP A N 1
ATOM 1514 C CA . ASP A 1 193 ? -18.246 -17.352 31.043 1.00 82.75 193 ASP A CA 1
ATOM 1515 C C . ASP A 1 193 ? -19.301 -16.881 32.066 1.00 82.75 193 ASP A C 1
ATOM 1517 O O . ASP A 1 193 ? -19.591 -15.692 32.221 1.00 82.75 193 ASP A O 1
ATOM 1521 N N . ARG A 1 194 ? -19.868 -17.828 32.822 1.00 79.25 194 ARG A N 1
ATOM 1522 C CA . ARG A 1 194 ? -20.870 -17.543 33.868 1.00 79.25 194 ARG A CA 1
ATOM 1523 C C . ARG A 1 194 ? -20.355 -16.634 34.996 1.00 79.25 194 ARG A C 1
ATOM 1525 O O . ARG A 1 194 ? -21.159 -16.131 35.771 1.00 79.25 194 ARG A O 1
ATOM 1532 N N . ASN A 1 195 ? -19.042 -16.445 35.095 1.00 78.19 195 ASN A N 1
ATOM 1533 C CA . ASN A 1 195 ? -18.362 -15.637 36.101 1.00 78.19 195 ASN A CA 1
ATOM 1534 C C . ASN A 1 195 ? -17.796 -14.327 35.516 1.00 78.19 195 ASN A C 1
ATOM 1536 O O . ASN A 1 195 ? -17.038 -13.643 36.208 1.00 78.19 195 ASN A O 1
ATOM 1540 N N . GLY A 1 196 ? -18.115 -13.990 34.259 1.00 79.56 196 GLY A N 1
ATOM 1541 C CA . GLY A 1 196 ? -17.605 -12.798 33.575 1.00 79.56 196 GLY A CA 1
ATOM 1542 C C . GLY A 1 196 ? -16.130 -12.881 33.160 1.00 79.56 196 GLY A C 1
ATOM 1543 O O . GLY A 1 196 ? -15.501 -11.851 32.936 1.00 79.56 196 GLY A O 1
ATOM 1544 N N . LYS A 1 197 ? -15.546 -14.083 33.096 1.00 84.00 197 LYS A N 1
ATOM 1545 C CA . LYS A 1 197 ? -14.176 -14.318 32.621 1.00 84.00 197 LYS A CA 1
ATOM 1546 C C . LYS A 1 197 ? -14.156 -14.662 31.137 1.00 84.00 197 LYS A C 1
ATOM 1548 O O . LYS A 1 197 ? -15.125 -15.195 30.601 1.00 84.00 197 LYS A O 1
ATOM 1553 N N . MET A 1 198 ? -13.018 -14.417 30.500 1.00 84.75 198 MET A N 1
ATOM 1554 C CA . MET A 1 198 ? -12.796 -14.646 29.071 1.00 84.75 198 MET A CA 1
ATOM 1555 C C . MET A 1 198 ? -11.519 -15.448 28.827 1.00 84.75 198 MET A C 1
ATOM 1557 O O . MET A 1 198 ? -10.568 -15.360 29.607 1.00 84.75 198 MET A O 1
ATOM 1561 N N . SER A 1 199 ? -11.515 -16.253 27.760 1.00 84.94 199 SER A N 1
ATOM 1562 C CA . SER A 1 199 ? -10.313 -16.979 27.331 1.00 84.94 199 SER A CA 1
ATOM 1563 C C . SER A 1 199 ? -9.328 -16.026 26.665 1.00 84.94 199 SER A C 1
ATOM 1565 O O . SER A 1 199 ? -9.737 -15.143 25.908 1.00 84.94 199 SER A O 1
ATOM 1567 N N . LYS A 1 200 ? -8.031 -16.243 26.894 1.00 83.56 200 LYS A N 1
ATOM 1568 C CA . LYS A 1 200 ? -6.972 -15.545 26.160 1.00 83.56 200 LYS A CA 1
ATOM 1569 C C . LYS A 1 200 ? -6.979 -15.845 24.655 1.00 83.56 200 LYS A C 1
ATOM 1571 O O . LYS A 1 200 ? -6.485 -15.023 23.895 1.00 83.56 200 LYS A O 1
ATOM 1576 N N . ASP A 1 201 ? -7.627 -16.923 24.210 1.00 82.06 201 ASP A N 1
ATOM 1577 C CA . ASP A 1 201 ? -7.795 -17.231 22.778 1.00 82.06 201 ASP A CA 1
ATOM 1578 C C . ASP A 1 201 ? -8.504 -16.096 22.012 1.00 82.06 201 ASP A C 1
ATOM 1580 O O . ASP A 1 201 ? -8.296 -15.909 20.815 1.00 82.06 201 ASP A O 1
ATOM 1584 N N . TYR A 1 202 ? -9.309 -15.290 22.716 1.00 85.19 202 TYR A N 1
ATOM 1585 C CA . TYR A 1 202 ? -9.993 -14.129 22.149 1.00 85.19 202 TYR A CA 1
ATOM 1586 C C . TYR A 1 202 ? -9.124 -12.867 22.081 1.00 85.19 202 TYR A C 1
ATOM 1588 O O . TYR A 1 202 ? -9.597 -11.854 21.578 1.00 85.19 202 TYR A O 1
ATOM 1596 N N . LEU A 1 203 ? -7.868 -12.887 22.546 1.00 84.50 203 LEU A N 1
ATOM 1597 C CA . LEU A 1 203 ? -6.978 -11.719 22.476 1.00 84.50 203 LEU A CA 1
ATOM 1598 C C . LEU A 1 203 ? -6.734 -11.272 21.035 1.00 84.50 203 LEU A C 1
ATOM 1600 O O . LEU A 1 203 ? -6.690 -10.074 20.792 1.00 84.50 203 LEU A O 1
ATOM 1604 N N . ARG A 1 204 ? -6.628 -12.207 20.080 1.00 82.81 204 ARG A N 1
ATOM 1605 C CA . ARG A 1 204 ? -6.502 -11.863 18.651 1.00 82.81 204 ARG A CA 1
ATOM 1606 C C . ARG A 1 204 ? -7.750 -11.157 18.132 1.00 82.81 204 ARG A C 1
ATOM 1608 O O . ARG A 1 204 ? -7.643 -10.083 17.562 1.00 82.81 204 ARG A O 1
ATOM 1615 N N . VAL A 1 205 ? -8.923 -11.709 18.440 1.00 83.25 205 VAL A N 1
ATOM 1616 C CA . VAL A 1 205 ? -10.217 -11.123 18.058 1.00 83.25 205 VAL A CA 1
ATOM 1617 C C . VAL A 1 205 ? -10.401 -9.739 18.684 1.00 83.25 205 VAL A C 1
ATOM 1619 O O . VAL A 1 205 ? -10.862 -8.812 18.032 1.00 83.25 205 VAL A O 1
ATOM 1622 N N . ALA A 1 206 ? -10.020 -9.571 19.951 1.00 86.00 206 ALA A N 1
ATOM 1623 C CA . ALA A 1 206 ? -10.069 -8.275 20.615 1.00 86.00 206 ALA A CA 1
ATOM 1624 C C . ALA A 1 206 ? -9.104 -7.280 19.966 1.00 86.00 206 ALA A C 1
ATOM 1626 O O . ALA A 1 206 ? -9.453 -6.122 19.758 1.00 86.00 206 ALA A O 1
ATOM 1627 N N . LEU A 1 207 ? -7.896 -7.735 19.635 1.00 86.19 207 LEU A N 1
ATOM 1628 C CA . LEU A 1 207 ? -6.882 -6.923 18.988 1.00 86.19 207 LEU A CA 1
ATOM 1629 C C . LEU A 1 207 ? -7.345 -6.450 17.598 1.00 86.19 207 LEU A C 1
ATOM 1631 O O . LEU A 1 207 ? -7.137 -5.280 17.293 1.00 86.19 207 LEU A O 1
ATOM 1635 N N . ASP A 1 208 ? -8.064 -7.276 16.830 1.00 82.19 208 ASP A N 1
ATOM 1636 C CA . ASP A 1 208 ? -8.695 -6.877 15.556 1.00 82.19 208 ASP A CA 1
ATOM 1637 C C . ASP A 1 208 ? -9.664 -5.710 15.703 1.00 82.19 208 ASP A C 1
ATOM 1639 O O . ASP A 1 208 ? -9.701 -4.815 14.860 1.00 82.19 208 ASP A O 1
ATOM 1643 N N . VAL A 1 209 ? -10.431 -5.687 16.793 1.00 83.00 209 VAL A N 1
ATOM 1644 C CA . VAL A 1 209 ? -11.376 -4.598 17.067 1.00 83.00 209 VAL A CA 1
ATOM 1645 C C . VAL A 1 209 ? -10.640 -3.305 17.433 1.00 83.00 209 VAL A C 1
ATOM 1647 O O . VAL A 1 209 ? -11.101 -2.215 17.099 1.00 83.00 209 VAL A O 1
ATOM 1650 N N . VAL A 1 210 ? -9.486 -3.403 18.102 1.00 86.06 210 VAL A N 1
ATOM 1651 C CA . VAL A 1 210 ? -8.702 -2.238 18.550 1.00 86.06 210 VAL A CA 1
ATOM 1652 C C . VAL A 1 210 ? -7.744 -1.714 17.470 1.00 86.06 210 VAL A C 1
ATOM 1654 O O . VAL A 1 210 ? -7.419 -0.522 17.470 1.00 86.06 210 VAL A O 1
ATOM 1657 N N . ALA A 1 211 ? -7.311 -2.567 16.535 1.00 83.31 211 ALA A N 1
ATOM 1658 C CA . ALA A 1 211 ? -6.319 -2.251 15.502 1.00 83.31 211 ALA A CA 1
ATOM 1659 C C . ALA A 1 211 ? -6.618 -0.950 14.739 1.00 83.31 211 ALA A C 1
ATOM 1661 O O . ALA A 1 211 ? -5.744 -0.077 14.704 1.00 83.31 211 ALA A O 1
ATOM 1662 N N . PRO A 1 212 ? -7.846 -0.736 14.214 1.00 79.69 212 PRO A N 1
ATOM 1663 C CA . PRO A 1 212 ? -8.154 0.456 13.429 1.00 79.69 212 PRO A CA 1
ATOM 1664 C C . PRO A 1 212 ? -7.958 1.755 14.220 1.00 79.69 212 PRO A C 1
ATOM 1666 O O . PRO A 1 212 ? -7.443 2.742 13.690 1.00 79.69 212 PRO A O 1
ATOM 1669 N N . SER A 1 213 ? -8.304 1.758 15.511 1.00 82.19 213 SER A N 1
ATOM 1670 C CA . SER A 1 213 ? -8.108 2.918 16.390 1.00 82.19 213 SER A CA 1
ATOM 1671 C C . SER A 1 213 ? -6.635 3.173 16.715 1.00 82.19 213 SER A C 1
ATOM 1673 O O . SER A 1 213 ? -6.230 4.319 16.918 1.00 82.19 213 SER A O 1
ATOM 1675 N N . ALA A 1 214 ? -5.818 2.120 16.710 1.00 84.62 214 ALA A N 1
ATOM 1676 C CA . ALA A 1 214 ? -4.368 2.200 16.844 1.00 84.62 214 ALA A CA 1
ATOM 1677 C C . ALA A 1 214 ? -3.652 2.526 15.515 1.00 84.62 214 ALA A C 1
ATOM 1679 O O . ALA A 1 214 ? -2.424 2.574 15.484 1.00 84.62 214 ALA A O 1
ATOM 1680 N N . ALA A 1 215 ? -4.404 2.767 14.430 1.00 79.44 215 ALA A N 1
ATOM 1681 C CA . ALA A 1 215 ? -3.899 2.891 13.059 1.00 79.44 215 ALA A CA 1
ATOM 1682 C C . ALA A 1 215 ? -3.063 1.679 12.606 1.00 79.44 215 ALA A C 1
ATOM 1684 O O . ALA A 1 215 ? -2.133 1.820 11.818 1.00 79.44 215 ALA A O 1
ATOM 1685 N N . LEU A 1 216 ? -3.401 0.498 13.118 1.00 79.62 216 LEU A N 1
ATOM 1686 C CA . LEU A 1 216 ? -2.872 -0.779 12.664 1.00 79.62 216 LEU A CA 1
ATOM 1687 C C . LEU A 1 216 ? -3.853 -1.401 11.657 1.00 79.62 216 LEU A C 1
ATOM 1689 O O . LEU A 1 216 ? -5.064 -1.167 11.762 1.00 79.62 216 LEU A O 1
ATOM 1693 N N . PRO A 1 217 ? -3.360 -2.186 10.686 1.00 69.50 217 PRO A N 1
ATOM 1694 C CA . PRO A 1 217 ? -4.227 -2.971 9.819 1.00 69.50 217 PRO A CA 1
ATOM 1695 C C . PRO A 1 217 ? -5.021 -3.998 10.652 1.00 69.50 217 PRO A C 1
ATOM 1697 O O . PRO A 1 217 ? -4.536 -4.431 11.702 1.00 69.50 217 PRO A O 1
ATOM 1700 N N . PRO A 1 218 ? -6.221 -4.415 10.209 1.00 65.69 218 PRO A N 1
ATOM 1701 C CA . PRO A 1 218 ? -6.923 -5.544 10.819 1.00 65.69 218 PRO A CA 1
ATOM 1702 C C . PRO A 1 218 ? -6.075 -6.820 10.706 1.00 65.69 218 PRO A C 1
ATOM 1704 O O . PRO A 1 218 ? -5.446 -7.047 9.672 1.00 65.69 218 PRO A O 1
ATOM 1707 N N . PHE A 1 219 ? -6.065 -7.667 11.734 1.00 61.81 219 PHE A N 1
ATOM 1708 C CA . PHE A 1 219 ? -5.266 -8.892 11.764 1.00 61.81 219 PHE A CA 1
ATOM 1709 C C . PHE A 1 219 ? -6.073 -10.077 11.230 1.00 61.81 219 PHE A C 1
ATOM 1711 O O . PHE A 1 219 ? -7.288 -10.163 11.387 1.00 61.81 219 PHE A O 1
ATOM 1718 N N . GLY A 1 220 ? -5.421 -10.987 10.503 1.00 50.31 220 GLY A N 1
ATOM 1719 C CA . GLY A 1 220 ? -6.089 -12.150 9.897 1.00 50.31 220 GLY A CA 1
ATOM 1720 C C . GLY A 1 220 ? -7.150 -11.829 8.831 1.00 50.31 220 GLY A C 1
ATOM 1721 O O . GLY A 1 220 ? -7.650 -12.745 8.176 1.00 50.31 220 GLY A O 1
ATOM 1722 N N . ALA A 1 221 ? -7.476 -10.554 8.612 1.00 44.66 221 ALA A N 1
ATOM 1723 C CA . ALA A 1 221 ? -8.158 -10.110 7.420 1.00 44.66 221 ALA A CA 1
ATOM 1724 C C . ALA A 1 221 ? -7.159 -10.243 6.276 1.00 44.66 221 ALA A C 1
ATOM 1726 O O . ALA A 1 221 ? -6.176 -9.509 6.196 1.00 44.66 221 ALA A O 1
ATOM 1727 N N . ILE A 1 222 ? -7.422 -11.240 5.437 1.00 41.72 222 ILE A N 1
ATOM 1728 C CA . ILE A 1 222 ? -6.803 -11.452 4.135 1.00 41.72 222 ILE A CA 1
ATOM 1729 C C . ILE A 1 222 ? -6.532 -10.079 3.511 1.00 41.72 222 ILE A C 1
ATOM 1731 O O . ILE A 1 222 ? -7.407 -9.212 3.559 1.00 41.72 222 ILE A O 1
ATOM 1735 N N . GLU A 1 223 ? -5.320 -9.921 2.982 1.00 42.22 223 GLU A N 1
ATOM 1736 C CA . GLU A 1 223 ? -4.773 -8.908 2.058 1.00 42.22 223 GLU A CA 1
ATOM 1737 C C . GLU A 1 223 ? -5.804 -7.966 1.398 1.00 42.22 223 GLU A C 1
ATOM 1739 O O . GLU A 1 223 ? -5.620 -6.754 1.314 1.00 42.22 223 GLU A O 1
ATOM 1744 N N . GLU A 1 224 ? -6.954 -8.523 1.041 1.00 38.53 224 GLU A N 1
ATOM 1745 C CA . GLU A 1 224 ? -8.186 -7.866 0.645 1.00 38.53 224 GLU A CA 1
ATOM 1746 C C . GLU A 1 224 ? -8.630 -6.703 1.558 1.00 38.53 224 GLU A C 1
ATOM 1748 O O . GLU A 1 224 ? -8.864 -5.639 1.020 1.00 38.53 224 GLU A O 1
ATOM 1753 N N . VAL A 1 225 ? -8.735 -6.776 2.894 1.00 35.03 225 VAL A N 1
ATOM 1754 C CA . VAL A 1 225 ? -9.455 -5.722 3.674 1.00 35.03 225 VAL A CA 1
ATOM 1755 C C . VAL A 1 225 ? -8.660 -4.432 3.903 1.00 35.03 225 VAL A C 1
ATOM 1757 O O . VAL A 1 225 ? -9.232 -3.339 3.865 1.00 35.03 225 VAL A O 1
ATOM 1760 N N . CYS A 1 226 ? -7.343 -4.521 4.098 1.00 34.38 226 CYS A N 1
ATOM 1761 C CA . CYS A 1 226 ? -6.516 -3.322 4.251 1.00 34.38 226 CYS A CA 1
ATOM 1762 C C . CYS A 1 226 ? -6.277 -2.643 2.896 1.00 34.38 226 CYS A C 1
ATOM 1764 O O . CYS A 1 226 ? -6.335 -1.415 2.798 1.00 34.38 226 CYS A O 1
ATOM 1766 N N . CYS A 1 227 ? -6.137 -3.438 1.829 1.00 38.81 227 CYS A N 1
ATOM 1767 C CA . CYS A 1 227 ? -6.201 -2.917 0.474 1.00 38.81 227 CYS A CA 1
ATOM 1768 C C . CYS A 1 227 ? -7.612 -2.448 0.113 1.00 38.81 227 CYS A C 1
ATOM 1770 O O . CYS A 1 227 ? -7.706 -1.502 -0.640 1.00 38.81 227 CYS A O 1
ATOM 1772 N N . LEU A 1 228 ? -8.708 -2.991 0.651 1.00 38.94 228 LEU A N 1
ATOM 1773 C CA . LEU A 1 228 ? -10.072 -2.594 0.277 1.00 38.94 228 LEU A CA 1
ATOM 1774 C C . LEU A 1 228 ? -10.355 -1.131 0.618 1.00 38.94 228 LEU A C 1
ATOM 1776 O O . LEU A 1 228 ? -11.032 -0.480 -0.158 1.00 38.94 228 LEU A O 1
ATOM 1780 N N . PHE A 1 229 ? -9.826 -0.544 1.693 1.00 41.97 229 PHE A N 1
ATOM 1781 C CA . PHE A 1 229 ? -10.079 0.887 1.920 1.00 41.97 229 PHE A CA 1
ATOM 1782 C C . PHE A 1 229 ? -9.376 1.787 0.894 1.00 41.97 229 PHE A C 1
ATOM 1784 O O . PHE A 1 229 ? -10.007 2.723 0.412 1.00 41.97 229 PHE A O 1
ATOM 1791 N N . SER A 1 230 ? -8.138 1.481 0.486 1.00 44.09 230 SER A N 1
ATOM 1792 C CA . SER A 1 230 ? -7.446 2.242 -0.573 1.00 44.09 230 SER A CA 1
ATOM 1793 C C . SER A 1 230 ? -7.917 1.837 -1.973 1.00 44.09 230 SER A C 1
ATOM 1795 O O . SER A 1 230 ? -8.320 2.678 -2.761 1.00 44.09 230 SER A O 1
ATOM 1797 N N . HIS A 1 231 ? -7.954 0.546 -2.277 1.00 40.75 231 HIS A N 1
ATOM 1798 C CA . HIS A 1 231 ? -8.357 -0.046 -3.549 1.00 40.75 231 HIS A CA 1
ATOM 1799 C C . HIS A 1 231 ? -9.853 0.117 -3.834 1.00 40.75 231 HIS A C 1
ATOM 1801 O O . HIS A 1 231 ? -10.190 0.463 -4.953 1.00 40.75 231 HIS A O 1
ATOM 1807 N N . GLN A 1 232 ? -10.768 -0.049 -2.868 1.00 43.62 232 GLN A N 1
ATOM 1808 C CA . GLN A 1 232 ? -12.202 0.197 -3.096 1.00 43.62 232 GLN A CA 1
ATOM 1809 C C . GLN A 1 232 ? -12.509 1.695 -3.155 1.00 43.62 232 GLN A C 1
ATOM 1811 O O . GLN A 1 232 ? -13.401 2.063 -3.906 1.00 43.62 232 GLN A O 1
ATOM 1816 N N . PHE A 1 233 ? -11.790 2.563 -2.427 1.00 50.97 233 PHE A N 1
ATOM 1817 C CA . PHE A 1 233 ? -11.904 4.017 -2.608 1.00 50.97 233 PHE A CA 1
ATOM 1818 C C . PHE A 1 233 ? -11.373 4.437 -3.981 1.00 50.97 233 PHE A C 1
ATOM 1820 O O . PHE A 1 233 ? -12.059 5.154 -4.700 1.00 50.97 233 PHE A O 1
ATOM 1827 N N . LEU A 1 234 ? -10.213 3.923 -4.398 1.00 47.25 234 LEU A N 1
ATOM 1828 C CA . LEU A 1 234 ? -9.672 4.126 -5.742 1.00 47.25 234 LEU A CA 1
ATOM 1829 C C . LEU A 1 234 ? -10.606 3.583 -6.821 1.00 47.25 234 LEU A C 1
ATOM 1831 O O . LEU A 1 234 ? -10.876 4.269 -7.795 1.00 47.25 234 LEU A O 1
ATOM 1835 N N . PHE A 1 235 ? -11.178 2.402 -6.623 1.00 43.09 235 PHE A N 1
ATOM 1836 C CA . PHE A 1 235 ? -12.182 1.822 -7.505 1.00 43.09 235 PHE A CA 1
ATOM 1837 C C . PHE A 1 235 ? -13.450 2.690 -7.533 1.00 43.09 235 PHE A C 1
ATOM 1839 O O . PHE A 1 235 ? -13.930 3.060 -8.591 1.00 43.09 235 PHE A O 1
ATOM 1846 N N . PHE A 1 236 ? -13.971 3.125 -6.387 1.00 44.38 236 PHE A N 1
ATOM 1847 C CA . PHE A 1 236 ? -15.193 3.933 -6.329 1.00 44.38 236 PHE A CA 1
ATOM 1848 C C . PHE A 1 236 ? -15.010 5.346 -6.908 1.00 44.38 236 PHE A C 1
ATOM 1850 O O . PHE A 1 236 ? -15.937 5.884 -7.508 1.00 44.38 236 PHE A O 1
ATOM 1857 N N . VAL A 1 237 ? -13.830 5.949 -6.739 1.00 48.59 237 VAL A N 1
ATOM 1858 C CA . VAL A 1 237 ? -13.521 7.313 -7.196 1.00 48.59 237 VAL A CA 1
ATOM 1859 C C . VAL A 1 237 ? -13.018 7.339 -8.640 1.00 48.59 237 VAL A C 1
ATOM 1861 O O . VAL A 1 237 ? -13.356 8.262 -9.377 1.00 48.59 237 VAL A O 1
ATOM 1864 N N . PHE A 1 238 ? -12.239 6.340 -9.058 1.00 47.97 238 PHE A N 1
ATOM 1865 C CA . PHE A 1 238 ? -11.507 6.350 -10.328 1.00 47.97 238 PHE A CA 1
ATOM 1866 C C . PHE A 1 238 ? -11.848 5.192 -11.278 1.00 47.97 238 PHE A C 1
ATOM 1868 O O . PHE A 1 238 ? -11.333 5.180 -12.390 1.00 47.97 238 PHE A O 1
ATOM 1875 N N . ASN A 1 239 ? -12.680 4.220 -10.886 1.00 43.25 239 ASN A N 1
ATOM 1876 C CA . ASN A 1 239 ? -12.988 3.048 -11.715 1.00 43.25 239 ASN A CA 1
ATOM 1877 C C . ASN A 1 239 ? -14.417 2.498 -11.460 1.00 43.25 239 ASN A C 1
ATOM 1879 O O . ASN A 1 239 ? -14.596 1.513 -10.737 1.00 43.25 239 ASN A O 1
ATOM 1883 N N . PRO A 1 240 ? -15.480 3.126 -12.006 1.00 34.91 240 PRO A N 1
ATOM 1884 C CA . PRO A 1 240 ? -16.851 2.660 -11.783 1.00 34.91 240 PRO A CA 1
ATOM 1885 C C . PRO A 1 240 ? -17.031 1.202 -12.251 1.00 34.91 240 PRO A C 1
ATOM 1887 O O . PRO A 1 240 ? -16.396 0.780 -13.218 1.00 34.91 240 PRO A O 1
ATOM 1890 N N . PRO A 1 241 ? -17.896 0.408 -11.588 1.00 33.72 241 PRO A N 1
ATOM 1891 C CA . PRO A 1 241 ? -17.839 -1.046 -11.645 1.00 33.72 241 PRO A CA 1
ATOM 1892 C C . PRO A 1 241 ? -18.150 -1.586 -13.042 1.00 33.72 241 PRO A C 1
ATOM 1894 O O . PRO A 1 241 ? -19.311 -1.689 -13.440 1.00 33.72 241 PRO A O 1
ATOM 1897 N N . VAL A 1 242 ? -17.112 -2.044 -13.737 1.00 32.75 242 VAL A N 1
ATOM 1898 C CA . VAL A 1 242 ? -17.219 -3.133 -14.707 1.00 32.75 242 VAL A CA 1
ATOM 1899 C C . VAL A 1 242 ? -16.639 -4.368 -14.029 1.00 32.75 242 VAL A C 1
ATOM 1901 O O . VAL A 1 242 ? -15.539 -4.335 -13.483 1.00 32.75 242 VAL A O 1
ATOM 1904 N N . LEU A 1 243 ? -17.430 -5.440 -13.987 1.00 30.62 243 LEU A N 1
ATOM 1905 C CA . LEU A 1 243 ? -17.096 -6.710 -13.347 1.00 30.62 243 LEU A CA 1
ATOM 1906 C C . LEU A 1 243 ? -15.826 -7.317 -13.958 1.00 30.62 243 LEU A C 1
ATOM 1908 O O . LEU A 1 243 ? -15.905 -8.100 -14.900 1.00 30.62 243 LEU A O 1
ATOM 1912 N N . HIS A 1 244 ? -14.672 -7.021 -13.373 1.00 30.73 244 HIS A N 1
ATOM 1913 C CA . HIS A 1 244 ? -13.470 -7.814 -13.561 1.00 30.73 244 HIS A CA 1
ATOM 1914 C C . HIS A 1 244 ? -13.065 -8.410 -12.219 1.00 30.73 244 HIS A C 1
ATOM 1916 O O . HIS A 1 244 ? -12.780 -7.708 -11.253 1.00 30.73 244 HIS A O 1
ATOM 1922 N N . GLN A 1 245 ? -13.086 -9.744 -12.166 1.00 26.59 245 GLN A N 1
ATOM 1923 C CA . GLN A 1 245 ? -12.419 -10.533 -11.138 1.00 26.59 245 GLN A CA 1
ATOM 1924 C C . GLN A 1 245 ? -10.906 -10.374 -11.329 1.00 26.59 245 GLN A C 1
ATOM 1926 O O . GLN A 1 245 ? -10.245 -11.242 -11.890 1.00 26.59 245 GLN A O 1
ATOM 1931 N N . GLY A 1 246 ? -10.372 -9.227 -10.926 1.00 28.25 246 GLY A N 1
ATOM 1932 C CA . GLY A 1 246 ? -8.947 -9.054 -10.702 1.00 28.25 246 GLY A CA 1
ATOM 1933 C C . GLY A 1 246 ? -8.655 -9.468 -9.270 1.00 28.25 246 GLY A C 1
ATOM 1934 O O . GLY A 1 246 ? -9.205 -8.885 -8.337 1.00 28.25 246 GLY A O 1
ATOM 1935 N N . LYS A 1 247 ? -7.823 -10.494 -9.092 1.00 31.19 247 LYS A N 1
ATOM 1936 C CA . LYS A 1 247 ? -7.105 -10.693 -7.831 1.00 31.19 247 LYS A CA 1
ATOM 1937 C C . LYS A 1 247 ? -6.403 -9.371 -7.504 1.00 31.19 247 LYS A C 1
ATOM 1939 O O . LYS A 1 247 ? -5.757 -8.808 -8.389 1.00 31.19 247 LYS A O 1
ATOM 1944 N N . GLY A 1 248 ? -6.578 -8.870 -6.281 1.00 31.28 248 GLY A N 1
ATOM 1945 C CA . GLY A 1 248 ? -5.856 -7.687 -5.814 1.00 31.28 248 GLY A CA 1
ATOM 1946 C C . GLY A 1 248 ? -4.341 -7.884 -5.946 1.00 31.28 248 GLY A C 1
ATOM 1947 O O . GLY A 1 248 ? -3.889 -9.014 -6.143 1.00 31.28 248 GLY A O 1
ATOM 1948 N N . PRO A 1 249 ? -3.540 -6.810 -5.884 1.00 37.16 249 PRO A N 1
ATOM 1949 C CA . PRO A 1 249 ? -2.096 -6.959 -5.832 1.00 37.16 249 PRO A CA 1
ATOM 1950 C C . PRO A 1 249 ? -1.738 -7.756 -4.573 1.00 37.16 249 PRO A C 1
ATOM 1952 O O . PRO A 1 249 ? -1.806 -7.238 -3.461 1.00 37.16 249 PRO A O 1
ATOM 1955 N N . ASP A 1 250 ? -1.403 -9.027 -4.791 1.00 44.50 250 ASP A N 1
ATOM 1956 C CA . ASP A 1 250 ? -0.790 -9.926 -3.826 1.00 44.50 250 ASP A CA 1
ATOM 1957 C C . ASP A 1 250 ? 0.552 -9.262 -3.402 1.00 44.50 250 ASP A C 1
ATOM 1959 O O . ASP A 1 250 ? 1.556 -9.370 -4.112 1.00 44.50 250 ASP A O 1
ATOM 1963 N N . ASN A 1 251 ? 0.582 -8.542 -2.273 1.00 47.16 251 ASN A N 1
ATOM 1964 C CA . ASN A 1 251 ? 1.796 -8.230 -1.516 1.00 47.16 251 ASN A CA 1
ATOM 1965 C C . ASN A 1 251 ? 1.893 -9.173 -0.292 1.00 47.16 251 ASN A C 1
ATOM 1967 O O . ASN A 1 251 ? 1.730 -8.740 0.860 1.00 47.16 251 ASN A O 1
ATOM 1971 N N . PRO A 1 252 ? 2.202 -10.470 -0.512 1.00 54.19 252 PRO A N 1
ATOM 1972 C CA . PRO A 1 252 ? 2.258 -11.473 0.549 1.00 54.19 252 PRO A CA 1
ATOM 1973 C C . PRO A 1 252 ? 3.366 -11.181 1.566 1.00 54.19 252 PRO A C 1
ATOM 1975 O O . PRO A 1 252 ? 3.418 -11.805 2.626 1.00 54.19 252 PRO A O 1
ATOM 1978 N N . GLU A 1 253 ? 4.274 -10.255 1.254 1.00 56.34 253 GLU A N 1
ATOM 1979 C CA . GLU A 1 253 ? 5.366 -9.852 2.124 1.00 56.34 253 GLU A CA 1
ATOM 1980 C C . GLU A 1 253 ? 4.875 -9.008 3.302 1.00 56.34 253 GLU A C 1
ATOM 1982 O O . GLU A 1 253 ? 5.264 -9.298 4.434 1.00 56.34 253 GLU A O 1
ATOM 1987 N N . PHE A 1 254 ? 3.939 -8.077 3.081 1.00 62.75 254 PHE A N 1
ATOM 1988 C CA . PHE A 1 254 ? 3.373 -7.268 4.163 1.00 62.75 254 PHE A CA 1
ATOM 1989 C C . PHE A 1 254 ? 2.572 -8.103 5.163 1.00 62.75 254 PHE A C 1
ATOM 1991 O O . PHE A 1 254 ? 2.820 -8.020 6.368 1.00 62.75 254 PHE A O 1
ATOM 1998 N N . SER A 1 255 ? 1.637 -8.932 4.674 1.00 62.56 255 SER A N 1
ATOM 1999 C CA . SER A 1 255 ? 0.851 -9.818 5.547 1.00 62.56 255 SER A CA 1
ATOM 2000 C C . SER A 1 255 ? 1.787 -10.696 6.369 1.00 62.56 255 SER A C 1
ATOM 2002 O O . SER A 1 255 ? 1.640 -10.793 7.581 1.00 62.56 255 SER A O 1
ATOM 2004 N N . ARG A 1 256 ? 2.821 -11.260 5.732 1.00 68.38 256 ARG A N 1
ATOM 2005 C CA . ARG A 1 256 ? 3.820 -12.097 6.400 1.00 68.38 256 ARG A CA 1
ATOM 2006 C C . ARG A 1 256 ? 4.619 -11.336 7.460 1.00 68.38 256 ARG A C 1
ATOM 2008 O O . ARG A 1 256 ? 4.910 -11.910 8.507 1.00 68.38 256 ARG A O 1
ATOM 2015 N N . GLU A 1 257 ? 5.012 -10.093 7.201 1.00 71.25 257 GLU A N 1
ATOM 2016 C CA . GLU A 1 257 ? 5.828 -9.299 8.124 1.00 71.25 257 GLU A CA 1
ATOM 2017 C C . GLU A 1 257 ? 5.023 -8.812 9.334 1.00 71.25 257 GLU A C 1
ATOM 2019 O O . GLU A 1 257 ? 5.474 -8.969 10.471 1.00 71.25 257 GLU A O 1
ATOM 2024 N N . MET A 1 258 ? 3.788 -8.350 9.122 1.00 72.62 258 MET A N 1
ATOM 2025 C CA . MET A 1 258 ? 2.874 -8.018 10.218 1.00 72.62 258 MET A CA 1
ATOM 2026 C C . MET A 1 258 ? 2.491 -9.256 11.033 1.00 72.62 258 MET A C 1
ATOM 2028 O O . MET A 1 258 ? 2.602 -9.231 12.260 1.00 72.62 258 MET A O 1
ATOM 2032 N N . ASP A 1 259 ? 2.126 -10.367 10.383 1.00 75.38 259 ASP A N 1
ATOM 2033 C CA . ASP A 1 259 ? 1.815 -11.630 11.067 1.00 75.38 259 ASP A CA 1
ATOM 2034 C C . ASP A 1 259 ? 3.001 -12.129 11.901 1.00 75.38 259 ASP A C 1
ATOM 2036 O O . ASP A 1 259 ? 2.820 -12.676 12.995 1.00 75.38 259 ASP A O 1
ATOM 2040 N N . LYS A 1 260 ? 4.230 -11.905 11.420 1.00 80.12 260 LYS A N 1
ATOM 2041 C CA . LYS A 1 260 ? 5.454 -12.208 12.162 1.00 80.12 260 LYS A CA 1
ATOM 2042 C C . LYS A 1 260 ? 5.596 -11.324 13.402 1.00 80.12 260 LYS A C 1
ATOM 2044 O O . LYS A 1 260 ? 5.767 -11.879 14.487 1.00 80.12 260 LYS A O 1
ATOM 2049 N N . VAL A 1 261 ? 5.486 -9.999 13.268 1.00 78.81 261 VAL A N 1
ATOM 2050 C CA . VAL A 1 261 ? 5.539 -9.034 14.390 1.00 78.81 261 VAL A CA 1
ATOM 2051 C C . VAL A 1 261 ? 4.544 -9.431 15.482 1.00 78.81 261 VAL A C 1
ATOM 2053 O O . VAL A 1 261 ? 4.897 -9.609 16.648 1.00 78.81 261 VAL A O 1
ATOM 2056 N N . ILE A 1 262 ? 3.293 -9.682 15.101 1.00 76.38 262 ILE A N 1
ATOM 2057 C CA . ILE A 1 262 ? 2.228 -10.035 16.045 1.00 76.38 262 ILE A CA 1
ATOM 2058 C C . ILE A 1 262 ? 2.480 -11.411 16.659 1.00 76.38 262 ILE A C 1
ATOM 2060 O O . ILE A 1 262 ? 2.351 -11.584 17.871 1.00 76.38 262 ILE A O 1
ATOM 2064 N N . GLY A 1 263 ? 2.864 -12.397 15.846 1.00 76.44 263 GLY A N 1
ATOM 2065 C CA . GLY A 1 263 ? 3.190 -13.739 16.317 1.00 76.44 263 GLY A CA 1
ATOM 2066 C C . GLY A 1 263 ? 4.337 -13.747 17.330 1.00 76.44 263 GLY A C 1
ATOM 2067 O O . GLY A 1 263 ? 4.302 -14.516 18.292 1.00 76.44 263 GLY A O 1
ATOM 2068 N N . GLU A 1 264 ? 5.338 -12.883 17.157 1.00 80.81 264 GLU A N 1
ATOM 2069 C CA . GLU A 1 264 ? 6.424 -12.689 18.121 1.00 80.81 264 GLU A CA 1
ATOM 2070 C C . GLU A 1 264 ? 5.926 -12.035 19.415 1.00 80.81 264 GLU A C 1
ATOM 2072 O O . GLU A 1 264 ? 6.242 -12.521 20.503 1.00 80.81 264 GLU A O 1
ATOM 2077 N N . VAL A 1 265 ? 5.086 -11.001 19.319 1.00 81.06 265 VAL A N 1
ATOM 2078 C CA . VAL A 1 265 ? 4.508 -10.331 20.494 1.00 81.06 265 VAL A CA 1
ATOM 2079 C C . VAL A 1 265 ? 3.638 -11.284 21.318 1.00 81.06 265 VAL A C 1
ATOM 2081 O O . VAL A 1 265 ? 3.819 -11.370 22.532 1.00 81.06 265 VAL A O 1
ATOM 2084 N N . PHE A 1 266 ? 2.746 -12.053 20.686 1.00 78.62 266 PHE A N 1
ATOM 2085 C CA . PHE A 1 266 ? 1.874 -13.012 21.384 1.00 78.62 266 PHE A CA 1
ATOM 2086 C C . PHE A 1 266 ? 2.671 -14.080 22.147 1.00 78.62 266 PHE A C 1
ATOM 2088 O O . PHE A 1 266 ? 2.306 -14.435 23.274 1.00 78.62 266 PHE A O 1
ATOM 2095 N N . LYS A 1 267 ? 3.801 -14.530 21.581 1.00 79.62 267 LYS A N 1
ATOM 2096 C CA . LYS A 1 267 ? 4.739 -15.431 22.267 1.00 79.62 267 LYS A CA 1
ATOM 2097 C C . LYS A 1 267 ? 5.403 -14.761 23.470 1.00 79.62 267 LYS A C 1
ATOM 2099 O O . LYS A 1 267 ? 5.542 -15.403 24.508 1.00 79.62 267 LYS A O 1
ATOM 2104 N N . MET A 1 268 ? 5.800 -13.491 23.354 1.00 73.38 268 MET A N 1
ATOM 2105 C CA . MET A 1 268 ? 6.457 -12.757 24.444 1.00 73.38 268 MET A CA 1
ATOM 2106 C C . MET A 1 268 ? 5.537 -12.518 25.648 1.00 73.38 268 MET A C 1
ATOM 2108 O O . MET A 1 268 ? 6.011 -12.562 26.782 1.00 73.38 268 MET A O 1
ATOM 2112 N N . VAL A 1 269 ? 4.236 -12.302 25.430 1.00 68.31 269 VAL A N 1
ATOM 2113 C CA . VAL A 1 269 ? 3.271 -12.020 26.514 1.00 68.31 269 VAL A CA 1
ATOM 2114 C C . VAL A 1 269 ? 2.583 -13.269 27.093 1.00 68.31 269 VAL A C 1
ATOM 2116 O O . VAL A 1 269 ? 1.635 -13.146 27.874 1.00 68.31 269 VAL A O 1
ATOM 2119 N N . SER A 1 270 ? 3.019 -14.482 26.722 1.00 67.38 270 SER A N 1
ATOM 2120 C CA . SER A 1 270 ? 2.359 -15.747 27.101 1.00 67.38 270 SER A CA 1
ATOM 2121 C C . SER A 1 270 ? 0.838 -15.700 26.855 1.00 67.38 270 SER A C 1
ATOM 2123 O O . SER A 1 270 ? 0.024 -16.039 27.728 1.00 67.38 270 SER A O 1
ATOM 2125 N N . ALA A 1 271 ? 0.434 -15.191 25.686 1.00 61.75 271 ALA A N 1
ATOM 2126 C CA . ALA A 1 271 ? -0.976 -15.064 25.320 1.00 61.75 271 ALA A CA 1
ATOM 2127 C C . ALA A 1 271 ? -1.624 -16.411 24.949 1.00 61.75 271 ALA A C 1
ATOM 2129 O O . ALA A 1 271 ? -2.841 -16.520 25.031 1.00 61.75 271 ALA A O 1
ATOM 2130 N N . ASP A 1 272 ? -0.829 -17.434 24.621 1.00 59.69 272 ASP A N 1
ATOM 2131 C CA . ASP A 1 272 ? -1.314 -18.729 24.110 1.00 59.69 272 ASP A CA 1
ATOM 2132 C C . ASP A 1 272 ? -1.718 -19.736 25.207 1.00 59.69 272 ASP A C 1
ATOM 2134 O O . ASP A 1 272 ? -2.173 -20.844 24.919 1.00 59.69 272 ASP A O 1
ATOM 2138 N N . ASP A 1 273 ? -1.581 -19.373 26.484 1.00 65.44 273 ASP A N 1
ATOM 2139 C CA . ASP A 1 273 ? -2.138 -20.181 27.565 1.00 65.44 273 ASP A CA 1
ATOM 2140 C C . ASP A 1 273 ? -3.664 -20.006 27.552 1.00 65.44 273 ASP A C 1
ATOM 2142 O O . ASP A 1 273 ? -4.136 -18.896 27.795 1.00 65.44 273 ASP A O 1
ATOM 2146 N N . ALA A 1 274 ? -4.445 -21.077 27.349 1.00 64.38 274 ALA A N 1
ATOM 2147 C CA . ALA A 1 274 ? -5.926 -21.086 27.341 1.00 64.38 274 ALA A CA 1
ATOM 2148 C C . ALA A 1 274 ? -6.572 -20.779 28.721 1.00 64.38 274 ALA A C 1
ATOM 2150 O O . ALA A 1 274 ? -7.572 -21.361 29.150 1.00 64.38 274 ALA A O 1
ATOM 2151 N N . LYS A 1 275 ? -5.949 -19.885 29.485 1.00 79.25 275 LYS A N 1
ATOM 2152 C CA . LYS A 1 275 ? -6.300 -19.467 30.830 1.00 79.25 275 LYS A CA 1
ATOM 2153 C C . LYS A 1 275 ? -7.450 -18.466 30.767 1.00 79.25 275 LYS A C 1
ATOM 2155 O O . LYS A 1 275 ? -7.376 -17.450 30.083 1.00 79.25 275 LYS A O 1
ATOM 2160 N N . LEU A 1 276 ? -8.484 -18.715 31.564 1.00 80.94 276 LEU A N 1
ATOM 2161 C CA . LEU A 1 276 ? -9.568 -17.758 31.774 1.00 80.94 276 LEU A CA 1
ATOM 2162 C C . LEU A 1 276 ? -9.096 -16.602 32.665 1.00 80.94 276 LEU A C 1
ATOM 2164 O O . LEU A 1 276 ? -8.685 -16.822 33.810 1.00 80.94 276 LEU A O 1
ATOM 2168 N N . VAL A 1 277 ? -9.211 -15.376 32.163 1.00 85.25 277 VAL A N 1
ATOM 2169 C CA . VAL A 1 277 ? -8.809 -14.138 32.848 1.00 85.25 277 VAL A CA 1
ATOM 2170 C C . VAL A 1 277 ? -10.012 -13.220 33.080 1.00 85.25 277 VAL A C 1
ATOM 2172 O O . VAL A 1 277 ? -11.040 -13.335 32.412 1.00 85.25 277 VAL A O 1
ATOM 2175 N N . LYS A 1 278 ? -9.914 -12.333 34.077 1.00 88.19 278 LYS A N 1
ATOM 2176 C CA . LYS A 1 278 ? -10.929 -11.289 34.318 1.00 88.19 278 LYS A CA 1
ATOM 2177 C C . LYS A 1 278 ? -10.767 -10.146 33.314 1.00 88.19 278 LYS A C 1
ATOM 2179 O O . LYS A 1 278 ? -9.683 -9.976 32.767 1.00 88.19 278 LYS A O 1
ATOM 2184 N N . GLU A 1 279 ? -11.801 -9.321 33.153 1.00 87.75 279 GLU A N 1
ATOM 2185 C CA . GLU A 1 279 ? -11.777 -8.185 32.218 1.00 87.75 279 GLU A CA 1
ATOM 2186 C C . GLU A 1 279 ? -10.576 -7.252 32.432 1.00 87.75 279 GLU A C 1
ATOM 2188 O O . GLU A 1 279 ? -9.887 -6.932 31.473 1.00 87.75 279 GLU A O 1
ATOM 2193 N N . ASP A 1 280 ? -10.268 -6.865 33.674 1.00 87.38 280 ASP A N 1
ATOM 2194 C CA . ASP A 1 280 ? -9.143 -5.955 33.952 1.00 87.38 280 ASP A CA 1
ATOM 2195 C C . ASP A 1 280 ? -7.780 -6.569 33.594 1.00 87.38 280 ASP A C 1
ATOM 2197 O O . ASP A 1 280 ? -6.893 -5.885 33.086 1.00 87.38 280 ASP A O 1
ATOM 2201 N N . GLU A 1 281 ? -7.614 -7.874 33.833 1.00 89.06 281 GLU A N 1
ATOM 2202 C CA . GLU A 1 281 ? -6.400 -8.609 33.457 1.00 89.06 281 GLU A CA 1
ATOM 2203 C C . GLU A 1 281 ? -6.303 -8.732 31.931 1.00 89.06 281 GLU A C 1
ATOM 2205 O O . GLU A 1 281 ? -5.229 -8.536 31.371 1.00 89.06 281 GLU A O 1
ATOM 2210 N N . PHE A 1 282 ? -7.426 -8.967 31.246 1.00 89.06 282 PHE A N 1
ATOM 2211 C CA . PHE A 1 282 ? -7.478 -9.020 29.787 1.00 89.06 282 PHE A CA 1
ATOM 2212 C C . PHE A 1 282 ? -7.146 -7.670 29.143 1.00 89.06 282 PHE A C 1
ATOM 2214 O O . PHE A 1 282 ? -6.316 -7.619 28.240 1.00 89.06 282 PHE A O 1
ATOM 2221 N N . LYS A 1 283 ? -7.725 -6.565 29.641 1.00 91.31 283 LYS A N 1
ATOM 2222 C CA . LYS A 1 283 ? -7.405 -5.197 29.188 1.00 91.31 283 LYS A CA 1
ATOM 2223 C C . LYS A 1 283 ? -5.923 -4.898 29.343 1.00 91.31 283 LYS A C 1
ATOM 2225 O O . LYS A 1 283 ? -5.307 -4.346 28.433 1.00 91.31 283 LYS A O 1
ATOM 2230 N N . LYS A 1 284 ? -5.348 -5.286 30.484 1.00 91.19 284 LYS A N 1
ATOM 2231 C CA . LYS A 1 284 ? -3.921 -5.119 30.753 1.00 91.19 284 LYS A CA 1
ATOM 2232 C C . LYS A 1 284 ? -3.063 -5.886 29.745 1.00 91.19 284 LYS A C 1
ATOM 2234 O O . LYS A 1 284 ? -2.170 -5.284 29.165 1.00 91.19 284 LYS A O 1
ATOM 2239 N N . ILE A 1 285 ? -3.370 -7.159 29.484 1.00 90.12 285 ILE A N 1
ATOM 2240 C CA . ILE A 1 285 ? -2.645 -7.965 28.488 1.00 90.12 285 ILE A CA 1
ATOM 2241 C C . ILE A 1 285 ? -2.780 -7.354 27.088 1.00 90.12 285 ILE A C 1
ATOM 2243 O O . ILE A 1 285 ? -1.787 -7.223 26.382 1.00 90.12 285 ILE A O 1
ATOM 2247 N N . LEU A 1 286 ? -3.980 -6.922 26.692 1.00 89.56 286 LEU A N 1
ATOM 2248 C CA . LEU A 1 286 ? -4.202 -6.295 25.386 1.00 89.56 286 LEU A CA 1
ATOM 2249 C C . LEU A 1 286 ? -3.425 -4.974 25.242 1.00 89.56 286 LEU A C 1
ATOM 2251 O O . LEU A 1 286 ? -2.870 -4.685 24.186 1.00 89.56 286 LEU A O 1
ATOM 2255 N N . THR A 1 287 ? -3.318 -4.205 26.327 1.00 91.88 287 THR A N 1
ATOM 2256 C CA . THR A 1 287 ? -2.513 -2.975 26.381 1.00 91.88 287 THR A CA 1
ATOM 2257 C C . THR A 1 287 ? -1.017 -3.278 26.286 1.00 91.88 287 THR A C 1
ATOM 2259 O O . THR A 1 287 ? -0.295 -2.572 25.587 1.00 91.88 287 THR A O 1
ATOM 2262 N N . GLU A 1 288 ? -0.544 -4.334 26.954 1.00 91.62 288 GLU A N 1
ATOM 2263 C CA . GLU A 1 288 ? 0.842 -4.808 26.853 1.00 91.62 288 GLU A CA 1
ATOM 2264 C C . GLU A 1 288 ? 1.173 -5.257 25.422 1.00 91.62 288 GLU A C 1
ATOM 2266 O O . GLU A 1 288 ? 2.204 -4.848 24.894 1.00 91.62 288 GLU A O 1
ATOM 2271 N N . ILE A 1 289 ? 0.271 -5.993 24.759 1.00 90.31 289 ILE A N 1
ATOM 2272 C CA . ILE A 1 289 ? 0.411 -6.383 23.346 1.00 90.31 289 ILE A CA 1
ATOM 2273 C C . ILE A 1 289 ? 0.554 -5.146 22.452 1.00 90.31 289 ILE A C 1
ATOM 2275 O O . ILE A 1 289 ? 1.489 -5.076 21.656 1.00 90.31 289 ILE A O 1
ATOM 2279 N N . LEU A 1 290 ? -0.323 -4.147 22.604 1.00 90.94 290 LEU A N 1
ATOM 2280 C CA . LEU A 1 290 ? -0.227 -2.891 21.852 1.00 90.94 290 LEU A CA 1
ATOM 2281 C C . LEU A 1 290 ? 1.109 -2.182 22.113 1.00 90.94 290 LEU A C 1
ATOM 2283 O O . LEU A 1 290 ? 1.774 -1.753 21.174 1.00 90.94 290 LEU A O 1
ATOM 2287 N N . GLY A 1 291 ? 1.542 -2.103 23.373 1.00 91.69 291 GLY A N 1
ATOM 2288 C CA . GLY A 1 291 ? 2.837 -1.526 23.737 1.00 91.69 291 GLY A CA 1
ATOM 2289 C C . GLY A 1 291 ? 4.019 -2.254 23.095 1.00 91.69 291 GLY A C 1
ATOM 2290 O O . GLY A 1 291 ? 4.951 -1.613 22.615 1.00 91.69 291 GLY A O 1
ATOM 2291 N N . SER A 1 292 ? 3.976 -3.584 23.026 1.00 90.25 292 SER A N 1
ATOM 2292 C CA . SER A 1 292 ? 5.007 -4.378 22.357 1.00 90.25 292 SER A CA 1
ATOM 2293 C C . SER A 1 292 ? 5.008 -4.184 20.839 1.00 90.25 292 SER A C 1
ATOM 2295 O O . SER A 1 292 ? 6.085 -4.023 20.269 1.00 90.25 292 SER A O 1
ATOM 2297 N N . ILE A 1 293 ? 3.837 -4.137 20.191 1.00 89.00 293 ILE A N 1
ATOM 2298 C CA . ILE A 1 293 ? 3.725 -3.836 18.752 1.00 89.00 293 ILE A CA 1
ATOM 2299 C C . ILE A 1 293 ? 4.309 -2.450 18.459 1.00 89.00 293 ILE A C 1
ATOM 2301 O O . ILE A 1 293 ? 5.113 -2.308 17.543 1.00 89.00 293 ILE A O 1
ATOM 2305 N N . MET A 1 294 ? 3.966 -1.445 19.271 1.00 92.44 294 MET A N 1
ATOM 2306 C CA . MET A 1 294 ? 4.522 -0.094 19.154 1.00 92.44 294 MET A CA 1
ATOM 2307 C C . MET A 1 294 ? 6.055 -0.114 19.165 1.00 92.44 294 MET A C 1
ATOM 2309 O O . MET A 1 294 ? 6.667 0.476 18.286 1.00 92.44 294 MET A O 1
ATOM 2313 N N . LEU A 1 295 ? 6.676 -0.810 20.124 1.00 90.62 295 LEU A N 1
ATOM 2314 C CA . LEU A 1 295 ? 8.138 -0.870 20.233 1.00 90.62 295 LEU A CA 1
ATOM 2315 C C . LEU A 1 295 ? 8.800 -1.581 19.045 1.00 90.62 295 LEU A C 1
ATOM 2317 O O . LEU A 1 295 ? 9.880 -1.173 18.623 1.00 90.62 295 LEU A O 1
ATOM 2321 N N . GLN A 1 296 ? 8.180 -2.638 18.510 1.00 87.00 296 GLN A N 1
ATOM 2322 C CA . GLN A 1 296 ? 8.713 -3.326 17.332 1.00 87.00 296 GLN A CA 1
ATOM 2323 C C . GLN A 1 296 ? 8.639 -2.442 16.082 1.00 87.00 296 GLN A C 1
ATOM 2325 O O . GLN A 1 296 ? 9.625 -2.357 15.351 1.00 87.00 296 GLN A O 1
ATOM 2330 N N . LEU A 1 297 ? 7.521 -1.738 15.883 1.00 88.38 297 LEU A N 1
ATOM 2331 C CA . LEU A 1 297 ? 7.336 -0.829 14.749 1.00 88.38 297 LEU A CA 1
ATOM 2332 C C . LEU A 1 297 ? 8.181 0.451 14.864 1.00 88.38 297 LEU A C 1
ATOM 2334 O O . LEU A 1 297 ? 8.660 0.944 13.850 1.00 88.38 297 LEU A O 1
ATOM 2338 N N . GLU A 1 298 ? 8.427 0.968 16.075 1.00 89.88 298 GLU A N 1
ATOM 2339 C CA . GLU A 1 298 ? 9.360 2.091 16.284 1.00 89.88 298 GLU A CA 1
ATOM 2340 C C . GLU A 1 298 ? 10.804 1.701 15.913 1.00 89.88 298 GLU A C 1
ATOM 2342 O O . GLU A 1 298 ? 11.581 2.546 15.468 1.00 89.88 298 GLU A O 1
ATOM 2347 N N . GLY A 1 299 ? 11.177 0.430 16.110 1.00 85.88 299 GLY A N 1
ATOM 2348 C CA . GLY A 1 299 ? 12.494 -0.095 15.745 1.00 85.88 299 GLY A CA 1
ATOM 2349 C C . GLY A 1 299 ? 12.632 -0.418 14.257 1.00 85.88 299 GLY A C 1
ATOM 2350 O O . GLY A 1 299 ? 13.680 -0.141 13.679 1.00 85.88 299 GLY A O 1
ATOM 2351 N N . ASN A 1 300 ? 11.584 -0.985 13.653 1.00 87.06 300 ASN A N 1
ATOM 2352 C CA . ASN A 1 300 ? 11.526 -1.376 12.245 1.00 87.06 300 ASN A CA 1
ATOM 2353 C C . ASN A 1 300 ? 10.145 -1.017 11.661 1.00 87.06 300 ASN A C 1
ATOM 2355 O O . ASN A 1 300 ? 9.226 -1.840 11.723 1.00 87.06 300 ASN A O 1
ATOM 2359 N N . PRO A 1 301 ? 9.978 0.200 11.114 1.00 85.62 301 PRO A N 1
ATOM 2360 C CA . PRO A 1 301 ? 8.740 0.590 10.453 1.00 85.62 301 PRO A CA 1
ATOM 2361 C C . PRO A 1 301 ? 8.454 -0.289 9.235 1.00 85.62 301 PRO A C 1
ATOM 2363 O O . PRO A 1 301 ? 9.378 -0.691 8.527 1.00 85.62 301 PRO A O 1
ATOM 2366 N N . ILE A 1 302 ? 7.176 -0.549 8.969 1.00 81.06 302 ILE A N 1
ATOM 2367 C CA . ILE A 1 302 ? 6.736 -1.338 7.812 1.00 81.06 302 ILE A CA 1
ATOM 2368 C C . ILE A 1 302 ? 5.986 -0.422 6.849 1.00 81.06 302 ILE A C 1
ATOM 2370 O O . ILE A 1 302 ? 4.993 0.188 7.239 1.00 81.06 302 ILE A O 1
ATOM 2374 N N . SER A 1 303 ? 6.427 -0.347 5.596 1.00 76.50 303 SER A N 1
ATOM 2375 C CA . SER A 1 303 ? 5.777 0.454 4.553 1.00 76.50 303 SER A CA 1
ATOM 2376 C C . SER A 1 303 ? 5.076 -0.443 3.539 1.00 76.50 303 SER A C 1
ATOM 2378 O O . SER A 1 303 ? 5.590 -1.490 3.148 1.00 76.50 303 SER A O 1
ATOM 2380 N N . VAL A 1 304 ? 3.884 -0.032 3.119 1.00 73.50 304 VAL A N 1
ATOM 2381 C CA . VAL A 1 304 ? 3.074 -0.716 2.112 1.00 73.50 304 VAL A CA 1
ATOM 2382 C C . VAL A 1 304 ? 2.688 0.286 1.056 1.00 73.50 304 VAL A C 1
ATOM 2384 O O . VAL A 1 304 ? 2.052 1.291 1.367 1.00 73.50 304 VAL A O 1
ATOM 2387 N N . SER A 1 305 ? 3.004 -0.027 -0.192 1.00 71.94 305 SER A N 1
ATOM 2388 C CA . SER A 1 305 ? 2.513 0.718 -1.338 1.00 71.94 305 SER A CA 1
ATOM 2389 C C . SER A 1 305 ? 1.430 -0.065 -2.077 1.00 71.94 305 SER A C 1
ATOM 2391 O O . SER A 1 305 ? 1.425 -1.297 -2.128 1.00 71.94 305 SER A O 1
ATOM 2393 N N . SER A 1 306 ? 0.475 0.665 -2.642 1.00 74.50 306 SER A N 1
ATOM 2394 C CA . SER A 1 306 ? -0.574 0.140 -3.505 1.00 74.50 306 SER A CA 1
ATOM 2395 C C . SER A 1 306 ? -0.708 1.034 -4.726 1.00 74.50 306 SER A C 1
ATOM 2397 O O . SER A 1 306 ? -0.768 2.258 -4.614 1.00 74.50 306 SER A O 1
ATOM 2399 N N . ASN A 1 307 ? -0.762 0.407 -5.897 1.00 79.94 307 ASN A N 1
ATOM 2400 C CA . ASN A 1 307 ? -0.855 1.084 -7.181 1.00 79.94 307 ASN A CA 1
ATOM 2401 C C . ASN A 1 307 ? -2.078 0.567 -7.934 1.00 79.94 307 ASN A C 1
ATOM 2403 O O . ASN A 1 307 ? -2.258 -0.644 -8.064 1.00 79.94 307 ASN A O 1
ATOM 2407 N N . SER A 1 308 ? -2.896 1.474 -8.462 1.00 81.62 308 SER A N 1
ATOM 2408 C CA . SER A 1 308 ? -4.045 1.131 -9.301 1.00 81.62 308 SER A CA 1
ATOM 2409 C C . SER A 1 308 ? -4.060 1.983 -10.554 1.00 81.62 308 SER A C 1
ATOM 2411 O O . SER A 1 308 ? -3.915 3.200 -10.480 1.00 81.62 308 SER A O 1
ATOM 2413 N N . VAL A 1 309 ? -4.306 1.360 -11.701 1.00 82.81 309 VAL A N 1
ATOM 2414 C CA . VAL A 1 309 ? -4.564 2.096 -12.939 1.00 82.81 309 VAL A CA 1
ATOM 2415 C C . VAL A 1 309 ? -5.930 2.776 -12.838 1.00 82.81 309 VAL A C 1
ATOM 2417 O O . VAL A 1 309 ? -6.904 2.192 -12.352 1.00 82.81 309 VAL A O 1
ATOM 2420 N N . VAL A 1 310 ? -5.985 4.035 -13.254 1.00 82.56 310 VAL A N 1
ATOM 2421 C CA . VAL A 1 310 ? -7.209 4.827 -13.359 1.00 82.56 310 VAL A CA 1
ATOM 2422 C C . VAL A 1 310 ? -7.722 4.688 -14.784 1.00 82.56 310 VAL A C 1
ATOM 2424 O O . VAL A 1 310 ? -7.103 5.192 -15.721 1.00 82.56 310 VAL A O 1
ATOM 2427 N N . HIS A 1 311 ? -8.855 4.006 -14.945 1.00 75.94 311 HIS A N 1
ATOM 2428 C CA . HIS A 1 311 ? -9.521 3.908 -16.239 1.00 75.94 311 HIS A CA 1
ATOM 2429 C C . HIS A 1 311 ? -10.508 5.064 -16.356 1.00 75.94 311 HIS A C 1
ATOM 2431 O O . HIS A 1 311 ? -11.367 5.253 -15.494 1.00 75.94 311 HIS A O 1
ATOM 2437 N N . GLU A 1 312 ? -10.419 5.843 -17.434 1.00 57.16 312 GLU A N 1
ATOM 2438 C CA . GLU A 1 312 ? -11.533 6.723 -17.773 1.00 57.16 312 GLU A CA 1
ATOM 2439 C C . GLU A 1 312 ? -12.787 5.857 -17.986 1.00 57.16 312 GLU A C 1
ATOM 2441 O O . GLU A 1 312 ? -12.701 4.815 -18.646 1.00 57.16 312 GLU A O 1
ATOM 2446 N N . PRO A 1 313 ? -13.962 6.250 -17.460 1.00 45.94 313 PRO A N 1
ATOM 2447 C CA . PRO A 1 313 ? -15.190 5.521 -17.723 1.00 45.94 313 PRO A CA 1
ATOM 2448 C C . PRO A 1 313 ? -15.419 5.461 -19.236 1.00 45.94 313 PRO A C 1
ATOM 2450 O O . PRO A 1 313 ? -15.707 6.478 -19.873 1.00 45.94 313 PRO A O 1
ATOM 2453 N N . LEU A 1 314 ? -15.294 4.268 -19.822 1.00 41.12 314 LEU A N 1
ATOM 2454 C CA . LEU A 1 314 ? -15.617 4.027 -21.224 1.00 41.12 314 LEU A CA 1
ATOM 2455 C C . LEU A 1 314 ? -17.127 4.225 -21.412 1.00 41.12 314 LEU A C 1
ATOM 2457 O O . LEU A 1 314 ? -17.921 3.300 -21.269 1.00 41.12 314 LEU A O 1
ATOM 2461 N N . GLY A 1 315 ? -17.524 5.467 -21.693 1.00 41.19 315 GLY A N 1
ATOM 2462 C CA . GLY A 1 315 ? -18.901 5.847 -21.992 1.00 41.19 315 GLY A CA 1
ATOM 2463 C C . GLY A 1 315 ? -19.503 6.860 -21.025 1.00 41.19 315 GLY A C 1
ATOM 2464 O O . GLY A 1 315 ? -20.502 6.576 -20.376 1.00 41.19 315 GLY A O 1
ATOM 2465 N N . SER A 1 316 ? -18.963 8.075 -20.959 1.00 31.05 316 SER A N 1
ATOM 2466 C CA . SER A 1 316 ? -19.751 9.255 -20.584 1.00 31.05 316 SER A CA 1
ATOM 2467 C C . SER A 1 316 ? -19.138 10.500 -21.213 1.00 31.05 316 SER A C 1
ATOM 2469 O O . SER A 1 316 ? -18.376 11.228 -20.584 1.00 31.05 316 SER A O 1
ATOM 2471 N N . SER A 1 317 ? -19.505 10.788 -22.466 1.00 32.06 317 SER A N 1
ATOM 2472 C CA . SER A 1 317 ? -19.563 12.186 -22.890 1.00 32.06 317 SER A CA 1
ATOM 2473 C C . SER A 1 317 ? -20.515 12.894 -21.929 1.00 32.06 317 SER A C 1
ATOM 2475 O O . SER A 1 317 ? -21.730 12.750 -22.037 1.00 32.06 317 SER A O 1
ATOM 2477 N N . SER A 1 318 ? -19.964 13.614 -20.955 1.00 34.03 318 SER A N 1
ATOM 2478 C CA . SER A 1 318 ? -20.722 14.499 -20.076 1.00 34.03 318 SER A CA 1
ATOM 2479 C C . SER A 1 318 ? -21.311 15.645 -20.897 1.00 34.03 318 SER A C 1
ATOM 2481 O O . SER A 1 318 ? -20.781 16.749 -20.939 1.00 34.03 318 SER A O 1
ATOM 2483 N N . THR A 1 319 ? -22.454 15.405 -21.536 1.00 37.69 319 THR A N 1
ATOM 2484 C CA . THR A 1 319 ? -23.456 16.444 -21.794 1.00 37.69 319 THR A CA 1
ATOM 2485 C C . THR A 1 319 ? -24.198 16.709 -20.491 1.00 37.69 319 THR A C 1
ATOM 2487 O O . THR A 1 319 ? -25.357 16.340 -20.322 1.00 37.69 319 THR A O 1
ATOM 2490 N N . LEU A 1 320 ? -23.513 17.301 -19.521 1.00 45.84 320 LEU A N 1
ATOM 2491 C CA . LEU A 1 320 ? -24.122 17.781 -18.290 1.00 45.84 320 LEU A CA 1
ATOM 2492 C C . LEU A 1 320 ? -23.654 19.222 -18.136 1.00 45.84 320 LEU A C 1
ATOM 2494 O O . LEU A 1 320 ? -22.463 19.463 -17.980 1.00 45.84 320 LEU A O 1
ATOM 2498 N N . LEU A 1 321 ? -24.623 20.142 -18.227 1.00 38.81 321 LEU A N 1
ATOM 2499 C CA . LEU A 1 321 ? -24.521 21.608 -18.330 1.00 38.81 321 LEU A CA 1
ATOM 2500 C C . LEU A 1 321 ? -24.640 22.178 -19.758 1.00 38.81 321 LEU A C 1
ATOM 2502 O O . LEU A 1 321 ? -23.775 22.908 -20.231 1.00 38.81 321 LEU A O 1
ATOM 2506 N N . GLN A 1 322 ? -25.787 21.957 -20.408 1.00 36.81 322 GLN A N 1
ATOM 2507 C CA . GLN A 1 322 ? -26.376 23.022 -21.228 1.00 36.81 322 GLN A CA 1
ATOM 2508 C C . GLN A 1 322 ? -27.560 23.629 -20.459 1.00 36.81 322 GLN A C 1
ATOM 2510 O O . GLN A 1 322 ? -28.482 22.894 -20.100 1.00 36.81 322 GLN A O 1
ATOM 2515 N N . PRO A 1 323 ? -27.549 24.940 -20.155 1.00 36.50 323 PRO A N 1
ATOM 2516 C CA . PRO A 1 323 ? -28.712 25.603 -19.587 1.00 36.50 323 PRO A CA 1
ATOM 2517 C C . PRO A 1 323 ? -29.839 25.638 -20.626 1.00 36.50 323 PRO A C 1
ATOM 2519 O O . PRO A 1 323 ? -29.631 26.046 -21.768 1.00 36.50 323 PRO A O 1
ATOM 2522 N N . SER A 1 324 ? -31.036 25.206 -20.221 1.00 40.19 324 SER A N 1
ATOM 2523 C CA . SER A 1 324 ? -32.247 25.337 -21.034 1.00 40.19 324 SER A CA 1
ATOM 2524 C C . SER A 1 324 ? -32.508 26.822 -21.315 1.00 40.19 324 SER A C 1
ATOM 2526 O O . SER A 1 324 ? -32.480 27.614 -20.366 1.00 40.19 324 SER A O 1
ATOM 2528 N N . PRO A 1 325 ? -32.767 27.237 -22.568 1.00 40.66 325 PRO A N 1
ATOM 2529 C CA . PRO A 1 325 ? -33.158 28.608 -22.842 1.00 40.66 325 PRO A CA 1
ATOM 2530 C C . PRO A 1 325 ? -34.515 28.870 -22.185 1.00 40.66 325 PRO A C 1
ATOM 2532 O O . PRO A 1 325 ? -35.455 28.088 -22.328 1.00 40.66 325 PRO A O 1
ATOM 2535 N N . ALA A 1 326 ? -34.580 29.951 -21.414 1.00 44.62 326 ALA A N 1
ATOM 2536 C CA . ALA A 1 326 ? -35.796 30.413 -20.772 1.00 44.62 326 ALA A CA 1
ATOM 2537 C C . ALA A 1 326 ? -36.831 30.800 -21.839 1.00 44.62 326 ALA A C 1
ATOM 2539 O O . ALA A 1 326 ? -36.605 31.724 -22.623 1.00 44.62 326 ALA A O 1
ATOM 2540 N N . GLU A 1 327 ? -37.975 30.115 -21.846 1.00 39.47 327 GLU A N 1
ATOM 2541 C CA . GLU A 1 327 ? -39.186 30.622 -22.488 1.00 39.47 327 GLU A CA 1
ATOM 2542 C C . GLU A 1 327 ? -39.562 31.945 -21.820 1.00 39.47 327 GLU A C 1
ATOM 2544 O O . GLU A 1 327 ? -39.844 32.010 -20.622 1.00 39.47 327 GLU A O 1
ATOM 2549 N N . THR A 1 328 ? -39.537 33.016 -22.608 1.00 47.09 328 THR A N 1
ATOM 2550 C CA . THR A 1 328 ? -40.108 34.304 -22.227 1.00 47.09 328 THR A CA 1
ATOM 2551 C C . THR A 1 328 ? -41.250 34.593 -23.193 1.00 47.09 328 THR A C 1
ATOM 2553 O O . THR A 1 328 ? -40.981 34.805 -24.370 1.00 47.09 328 THR A O 1
ATOM 2556 N N . ALA A 1 329 ? -42.465 34.619 -22.631 1.00 40.41 329 ALA A N 1
ATOM 2557 C CA . ALA A 1 329 ? -43.729 35.174 -23.142 1.00 40.41 329 ALA A CA 1
ATOM 2558 C C . ALA A 1 329 ? -44.349 34.568 -24.416 1.00 40.41 329 ALA A C 1
ATOM 2560 O O . ALA A 1 329 ? -43.786 34.724 -25.519 1.00 40.41 329 ALA A O 1
#